Protein AF-A0A3D3S845-F1 (afdb_monomer)

Sequence (254 aa):
MFINWTGGSLASARKRALIWALVALAACLAMNAYHYSLEGAKGLYVWNRTGMFRGLILMGFIPISVAILSLPLEKLRSKRASGIVRGLSIVLSALVILSSSGLTALLVAGPRMGNLEPARLELIDPSKGIEPRNADTAVRPNPAFQSGSASTVGESAPGTAVGAVSGTTDASAIPLLRLSFSSDPHWGVDNSSASARTNILASVAEHKPDAFFMLGDTVETGSKAMMWNFALSDLEAIIPKVPLRPLMGNHDAL

Mean predicted aligned error: 11.71 Å

Solvent-accessible surface area (backbone atoms only — not comparable to full-atom values): 14411 Å² total; per-residue (Å²): 138,84,82,89,81,66,70,68,63,53,58,49,51,52,53,50,19,48,51,41,7,50,51,12,26,51,39,27,50,52,31,50,53,52,55,53,66,38,54,46,35,52,50,57,62,74,71,45,85,63,65,61,63,59,44,60,66,49,54,28,51,48,18,38,52,39,31,56,60,21,56,70,35,61,74,44,93,60,55,62,62,22,52,52,36,29,53,49,10,38,54,46,10,52,51,41,33,52,51,23,53,50,51,44,47,44,58,61,46,30,60,68,42,74,72,74,71,91,62,67,64,37,67,61,54,82,90,76,61,82,65,65,80,60,62,91,66,72,70,82,74,78,88,73,83,77,73,93,69,94,76,92,77,89,82,90,85,88,82,84,90,79,90,78,80,94,73,92,70,85,68,76,75,75,66,75,75,42,74,42,78,49,62,63,62,25,29,79,43,91,89,41,60,64,66,57,51,54,51,51,43,46,51,48,47,73,68,61,39,44,33,36,37,36,67,10,20,53,22,57,41,30,31,37,30,68,26,50,39,53,46,43,51,52,43,40,73,56,36,33,80,42,31,34,39,80,46,70,14,40,31,38,58,60

Structure (mmCIF, N/CA/C/O backbone):
data_AF-A0A3D3S845-F1
#
_entry.id   AF-A0A3D3S845-F1
#
loop_
_atom_site.group_PDB
_atom_site.id
_atom_site.type_symbol
_atom_site.label_atom_id
_atom_site.label_alt_id
_atom_site.label_comp_id
_atom_site.label_asym_id
_atom_site.label_entity_id
_atom_site.label_seq_id
_atom_site.pdbx_PDB_ins_code
_atom_site.Cartn_x
_atom_site.Cartn_y
_atom_site.Cartn_z
_atom_site.occupancy
_atom_site.B_iso_or_equiv
_atom_site.auth_seq_id
_atom_site.auth_comp_id
_atom_site.auth_asym_id
_atom_site.auth_atom_id
_atom_site.pdbx_PDB_model_num
ATOM 1 N N . MET A 1 1 ? -45.822 1.986 42.460 1.00 35.72 1 MET A N 1
ATOM 2 C CA . MET A 1 1 ? -45.348 0.785 41.740 1.00 35.72 1 MET A CA 1
ATOM 3 C C . MET A 1 1 ? -44.002 1.120 41.105 1.00 35.72 1 MET A C 1
ATOM 5 O O . MET A 1 1 ? -43.964 1.700 40.031 1.00 35.72 1 MET A O 1
ATOM 9 N N . PHE A 1 2 ? -42.895 0.889 41.819 1.00 37.56 2 PHE A N 1
ATOM 10 C CA . PHE A 1 2 ? -41.551 1.131 41.285 1.00 37.56 2 PHE A CA 1
ATOM 11 C C . PHE A 1 2 ? -41.119 -0.109 40.507 1.00 37.56 2 PHE A C 1
ATOM 13 O O . PHE A 1 2 ? -40.872 -1.162 41.089 1.00 37.56 2 PHE A O 1
ATOM 20 N N . ILE A 1 3 ? -41.087 0.004 39.182 1.00 42.16 3 ILE A N 1
ATOM 21 C CA . ILE A 1 3 ? -40.587 -1.056 38.311 1.00 42.16 3 ILE A CA 1
ATOM 22 C C . ILE A 1 3 ? -39.071 -1.138 38.532 1.00 42.16 3 ILE A C 1
ATOM 24 O O . ILE A 1 3 ? -38.317 -0.254 38.127 1.00 42.16 3 ILE A O 1
ATOM 28 N N . ASN A 1 4 ? -38.633 -2.197 39.212 1.00 39.59 4 ASN A N 1
ATOM 29 C CA . ASN A 1 4 ? -37.229 -2.563 39.383 1.00 39.59 4 ASN A CA 1
ATOM 30 C C . ASN A 1 4 ? -36.634 -2.958 38.021 1.00 39.59 4 ASN A C 1
ATOM 32 O O . ASN A 1 4 ? -36.648 -4.123 37.631 1.00 39.59 4 ASN A O 1
ATOM 36 N N . TRP A 1 5 ? -36.119 -1.976 37.280 1.00 51.75 5 TRP A N 1
ATOM 37 C CA . TRP A 1 5 ? -35.512 -2.160 35.958 1.00 51.75 5 TRP A CA 1
ATOM 38 C C . TRP A 1 5 ? -34.034 -1.752 35.962 1.00 51.75 5 TRP A C 1
ATOM 40 O O . TRP A 1 5 ? -33.656 -0.801 35.287 1.00 51.75 5 TRP A O 1
ATOM 50 N N . THR A 1 6 ? -33.169 -2.374 36.772 1.00 51.06 6 THR A N 1
ATOM 51 C CA . THR A 1 6 ? -31.782 -1.853 36.896 1.00 51.06 6 THR A CA 1
ATOM 52 C C . THR A 1 6 ? -30.653 -2.884 36.965 1.00 51.06 6 THR A C 1
ATOM 54 O O . THR A 1 6 ? -29.514 -2.520 36.678 1.00 51.06 6 THR A O 1
ATOM 57 N N . GLY A 1 7 ? -30.916 -4.167 37.241 1.00 50.56 7 GLY A N 1
ATOM 58 C CA . GLY A 1 7 ? -29.852 -5.184 37.334 1.00 50.56 7 GLY A CA 1
ATOM 59 C C . GLY A 1 7 ? -29.390 -5.753 35.983 1.00 50.56 7 GLY A C 1
ATOM 60 O O . GLY A 1 7 ? -28.208 -5.702 35.642 1.00 50.56 7 GLY A O 1
ATOM 61 N N . GLY A 1 8 ? -30.324 -6.278 35.182 1.00 58.06 8 GLY A N 1
ATOM 62 C CA . GLY A 1 8 ? -30.002 -7.007 33.944 1.00 58.06 8 GLY A CA 1
ATOM 63 C C . GLY A 1 8 ? -29.591 -6.125 32.757 1.00 58.06 8 GLY A C 1
ATOM 64 O O . GLY A 1 8 ? -28.763 -6.524 31.935 1.00 58.06 8 GLY A O 1
ATOM 65 N N . SER A 1 9 ? -30.118 -4.899 32.671 1.00 64.81 9 SER A N 1
ATOM 66 C CA . SER A 1 9 ? -29.856 -4.000 31.535 1.00 64.81 9 SER A CA 1
ATOM 67 C C . SER A 1 9 ? -28.425 -3.453 31.537 1.00 64.81 9 SER A C 1
ATOM 69 O O . SER A 1 9 ? -27.823 -3.281 30.474 1.00 64.81 9 SER A O 1
ATOM 71 N N . LEU A 1 10 ? -27.845 -3.242 32.723 1.00 66.06 10 LEU A N 1
ATOM 72 C CA . LEU A 1 10 ? -26.516 -2.655 32.882 1.00 66.06 10 LEU A CA 1
ATOM 73 C C . LEU A 1 10 ? -25.400 -3.644 32.524 1.00 66.06 10 LEU A C 1
ATOM 75 O O . LEU A 1 10 ? -24.462 -3.281 31.812 1.00 66.06 10 LEU A O 1
ATOM 79 N N . ALA A 1 11 ? -25.526 -4.900 32.962 1.00 76.44 11 ALA A N 1
ATOM 80 C CA . ALA A 1 11 ? -24.596 -5.970 32.607 1.00 76.44 11 ALA A CA 1
ATOM 81 C C . ALA A 1 11 ? -24.636 -6.276 31.099 1.00 76.44 11 ALA A C 1
ATOM 83 O O . ALA A 1 11 ? -23.590 -6.451 30.471 1.00 76.44 11 ALA A O 1
ATOM 84 N N . SER A 1 12 ? -25.835 -6.256 30.503 1.00 83.06 12 SER A N 1
ATOM 85 C CA . SER A 1 12 ? -26.026 -6.412 29.058 1.00 83.06 12 SER A CA 1
ATOM 86 C C . SER A 1 12 ? -25.391 -5.261 28.268 1.00 83.06 12 SER A C 1
ATOM 88 O O . SER A 1 12 ? -24.639 -5.500 27.325 1.00 83.06 12 SER A O 1
ATOM 90 N N . ALA A 1 13 ? -25.591 -4.007 28.691 1.00 86.81 13 ALA A N 1
ATOM 91 C CA . ALA A 1 13 ? -24.981 -2.842 28.046 1.00 86.81 13 ALA A CA 1
ATOM 92 C C . ALA A 1 13 ? -23.445 -2.859 28.108 1.00 86.81 13 ALA A C 1
ATOM 94 O O . ALA A 1 13 ? -22.793 -2.552 27.111 1.00 86.81 13 ALA A O 1
ATOM 95 N N . ARG A 1 14 ? -22.869 -3.264 29.247 1.00 90.31 14 ARG A N 1
ATOM 96 C CA . ARG A 1 14 ? -21.418 -3.451 29.398 1.00 90.31 14 ARG A CA 1
ATOM 97 C C . ARG A 1 14 ? -20.889 -4.513 28.441 1.00 90.31 14 ARG A C 1
ATOM 99 O O . ARG A 1 14 ? -19.934 -4.260 27.714 1.00 90.31 14 ARG A O 1
ATOM 106 N N . LYS A 1 15 ? -21.526 -5.689 28.427 1.00 93.12 15 LYS A N 1
ATOM 107 C CA . LYS A 1 15 ? -21.144 -6.796 27.544 1.00 93.12 15 LYS A CA 1
ATOM 108 C C . LYS A 1 15 ? -21.184 -6.362 26.077 1.00 93.12 15 LYS A C 1
ATOM 110 O O . LYS A 1 15 ? -20.232 -6.620 25.353 1.00 93.12 15 LYS A O 1
ATOM 115 N N . ARG A 1 16 ? -22.236 -5.650 25.659 1.00 94.44 16 ARG A N 1
ATOM 116 C CA . ARG A 1 16 ? -22.345 -5.110 24.295 1.00 94.44 16 ARG A CA 1
ATOM 117 C C . ARG A 1 16 ? -21.205 -4.152 23.957 1.00 94.44 16 ARG A C 1
ATOM 119 O O . ARG A 1 16 ? -20.575 -4.347 22.927 1.00 94.44 16 ARG A O 1
ATOM 126 N N . ALA A 1 17 ? -20.920 -3.161 24.805 1.00 95.12 17 ALA A N 1
ATOM 127 C CA . ALA A 1 17 ? -19.850 -2.194 24.542 1.00 95.12 17 ALA A CA 1
ATOM 128 C C . ALA A 1 17 ? -18.478 -2.876 24.399 1.00 95.12 17 ALA A C 1
ATOM 130 O O . ALA A 1 17 ? -17.748 -2.586 23.459 1.00 95.12 17 ALA A O 1
ATOM 131 N N . LEU A 1 18 ? -18.164 -3.839 25.275 1.00 96.12 18 LEU A N 1
ATOM 132 C CA . LEU A 1 18 ? -16.917 -4.606 25.192 1.00 96.12 18 LEU A CA 1
ATOM 133 C C . LEU A 1 18 ? -16.836 -5.463 23.923 1.00 96.12 18 LEU A C 1
ATOM 135 O O . LEU A 1 18 ? -15.791 -5.483 23.286 1.00 96.12 18 LEU A O 1
ATOM 139 N N . ILE A 1 19 ? -17.922 -6.142 23.535 1.00 97.06 19 ILE A N 1
ATOM 140 C CA . ILE A 1 19 ? -17.951 -6.941 22.299 1.00 97.06 19 ILE A CA 1
ATOM 141 C C . ILE A 1 19 ? -17.701 -6.049 21.083 1.00 97.06 19 ILE A C 1
ATOM 143 O O . ILE A 1 19 ? -16.826 -6.358 20.282 1.00 97.06 19 ILE A O 1
ATOM 147 N N . TRP A 1 20 ? -18.420 -4.932 20.959 1.00 97.81 20 TRP A N 1
ATOM 148 C CA . TRP A 1 20 ? -18.237 -4.005 19.839 1.00 97.81 20 TRP A CA 1
ATOM 149 C C . TRP A 1 20 ? -16.820 -3.431 19.790 1.00 97.81 20 TRP A C 1
ATOM 151 O O . TRP A 1 20 ? -16.223 -3.389 18.718 1.00 97.81 20 TRP A O 1
ATOM 161 N N . ALA A 1 21 ? -16.252 -3.075 20.943 1.00 98.00 21 ALA A N 1
ATOM 162 C CA . ALA A 1 21 ? -14.882 -2.589 21.019 1.00 98.00 21 ALA A CA 1
ATOM 163 C C . ALA A 1 21 ? -13.844 -3.654 20.627 1.00 98.00 21 ALA A C 1
ATOM 165 O O . ALA A 1 21 ? -12.867 -3.333 19.954 1.00 98.00 21 ALA A O 1
ATOM 166 N N . LEU A 1 22 ? -14.059 -4.920 21.001 1.00 98.00 22 LEU A N 1
ATOM 167 C CA . LEU A 1 22 ? -13.200 -6.035 20.590 1.00 98.00 22 LEU A CA 1
ATOM 168 C C . LEU A 1 22 ? -13.314 -6.325 19.090 1.00 98.00 22 LEU A C 1
ATOM 170 O O . LEU A 1 22 ? -12.297 -6.558 18.444 1.00 98.00 22 LEU A O 1
ATOM 174 N N . VAL A 1 23 ? -14.523 -6.270 18.523 1.00 98.06 23 VAL A N 1
ATOM 175 C CA . VAL A 1 23 ? -14.734 -6.403 17.072 1.00 98.06 23 VAL A CA 1
ATOM 176 C C . VAL A 1 23 ? -14.033 -5.268 16.326 1.00 98.06 23 VAL A C 1
ATOM 178 O O . VAL A 1 23 ? -13.355 -5.523 15.336 1.00 98.06 23 VAL A O 1
ATOM 181 N N . ALA A 1 24 ? -14.131 -4.032 16.820 1.00 98.12 24 ALA A N 1
ATOM 182 C CA . ALA A 1 24 ? -13.432 -2.887 16.245 1.00 98.12 24 ALA A CA 1
ATOM 183 C C . ALA A 1 24 ? -11.907 -3.037 16.305 1.00 98.12 24 ALA A C 1
ATOM 185 O O . ALA A 1 24 ? -11.231 -2.781 15.309 1.00 98.12 24 ALA A O 1
ATOM 186 N N . LEU A 1 25 ? -11.365 -3.504 17.434 1.00 97.81 25 LEU A N 1
ATOM 187 C CA . LEU A 1 25 ? -9.941 -3.807 17.562 1.00 97.81 25 LEU A CA 1
ATOM 188 C C . LEU A 1 25 ? -9.513 -4.889 16.560 1.00 97.81 25 LEU A C 1
ATOM 190 O O . LEU A 1 25 ? -8.530 -4.699 15.852 1.00 97.81 25 LEU A O 1
ATOM 194 N N . ALA A 1 26 ? -10.263 -5.988 16.456 1.00 97.56 26 ALA A N 1
ATOM 195 C CA . ALA A 1 26 ? -9.964 -7.070 15.521 1.00 97.56 26 ALA A CA 1
ATOM 196 C C . ALA A 1 26 ? -10.009 -6.602 14.056 1.00 97.56 26 ALA A C 1
ATOM 198 O O . ALA A 1 26 ? -9.092 -6.903 13.296 1.00 97.56 26 ALA A O 1
ATOM 199 N N . ALA A 1 27 ? -11.022 -5.818 13.673 1.00 97.38 27 ALA A N 1
ATOM 200 C CA . ALA A 1 27 ? -11.131 -5.240 12.333 1.00 97.38 27 ALA A CA 1
ATOM 201 C C . ALA A 1 27 ? -9.954 -4.299 12.019 1.00 97.38 27 ALA A C 1
ATOM 203 O O . ALA A 1 27 ? -9.359 -4.388 10.947 1.00 97.38 27 ALA A O 1
ATOM 204 N N . CYS A 1 28 ? -9.576 -3.444 12.973 1.00 97.44 28 CYS A N 1
ATOM 205 C CA . CYS A 1 28 ? -8.433 -2.542 12.845 1.00 97.44 28 CYS A CA 1
ATOM 206 C C . CYS A 1 28 ? -7.114 -3.313 12.697 1.00 97.44 28 CYS A C 1
ATOM 208 O O . CYS A 1 28 ? -6.297 -2.978 11.840 1.00 97.44 28 CYS A O 1
ATOM 210 N N . LEU A 1 29 ? -6.902 -4.358 13.504 1.00 95.88 29 LEU A N 1
ATOM 211 C CA . LEU A 1 29 ? -5.712 -5.207 13.420 1.00 95.88 29 LEU A CA 1
ATOM 212 C C . LEU A 1 29 ? -5.651 -5.962 12.091 1.00 95.88 29 LEU A C 1
ATOM 214 O O . LEU A 1 29 ? -4.591 -5.994 11.476 1.00 95.88 29 LEU A O 1
ATOM 218 N N . ALA A 1 30 ? -6.771 -6.518 11.623 1.00 96.38 30 ALA A N 1
ATOM 219 C CA . ALA A 1 30 ? -6.842 -7.204 10.336 1.00 96.38 30 ALA A CA 1
ATOM 220 C C . ALA A 1 30 ? -6.527 -6.255 9.169 1.00 96.38 30 ALA A C 1
ATOM 222 O O . ALA A 1 30 ? -5.721 -6.594 8.304 1.00 96.38 30 ALA A O 1
ATOM 223 N N . MET A 1 31 ? -7.097 -5.046 9.179 1.00 95.88 31 MET A N 1
ATOM 224 C CA . MET A 1 31 ? -6.803 -4.021 8.177 1.00 95.88 31 MET A CA 1
ATOM 225 C C . MET A 1 31 ? -5.320 -3.637 8.184 1.00 95.88 31 MET A C 1
ATOM 227 O O . MET A 1 31 ? -4.695 -3.643 7.127 1.00 95.88 31 MET A O 1
ATOM 231 N N . ASN A 1 32 ? -4.734 -3.362 9.355 1.00 93.88 32 ASN A N 1
ATOM 232 C CA . ASN A 1 32 ? -3.316 -3.004 9.456 1.00 93.88 32 ASN A CA 1
ATOM 233 C C . ASN A 1 32 ? -2.409 -4.170 9.035 1.00 93.88 32 ASN A C 1
ATOM 235 O O . ASN A 1 32 ? -1.423 -3.952 8.337 1.00 93.88 32 ASN A O 1
ATOM 239 N N . ALA A 1 33 ? -2.742 -5.407 9.417 1.00 93.56 33 ALA A N 1
ATOM 240 C CA . ALA A 1 33 ? -2.002 -6.592 8.995 1.00 93.56 33 ALA A CA 1
ATOM 241 C C . ALA A 1 33 ? -2.010 -6.739 7.468 1.00 93.56 33 ALA A C 1
ATOM 243 O O . ALA A 1 33 ? -0.962 -7.000 6.883 1.00 93.56 33 ALA A O 1
ATOM 244 N N . TYR A 1 34 ? -3.159 -6.505 6.826 1.00 93.31 34 TYR A N 1
ATOM 245 C CA . TYR A 1 34 ? -3.255 -6.476 5.370 1.00 93.31 34 TYR A CA 1
ATOM 246 C C . TYR A 1 34 ? -2.432 -5.328 4.773 1.00 93.31 34 TYR A C 1
ATOM 248 O O . TYR A 1 34 ? -1.557 -5.576 3.949 1.00 93.31 34 TYR A O 1
ATOM 256 N N . HIS A 1 35 ? -2.635 -4.091 5.231 1.00 90.81 35 HIS A N 1
ATOM 257 C CA . HIS A 1 35 ? -1.928 -2.917 4.716 1.00 90.81 35 HIS A CA 1
ATOM 258 C C . HIS A 1 35 ? -0.403 -3.071 4.802 1.00 90.81 35 HIS A C 1
ATOM 260 O O . HIS A 1 35 ? 0.289 -2.845 3.818 1.00 90.81 35 HIS A O 1
ATOM 266 N N . TYR A 1 36 ? 0.130 -3.542 5.933 1.00 89.62 36 TYR A N 1
ATOM 267 C CA . TYR A 1 36 ? 1.572 -3.750 6.113 1.00 89.62 36 TYR A CA 1
ATOM 268 C C . TYR A 1 36 ? 2.108 -5.066 5.532 1.00 89.62 36 TYR A C 1
ATOM 270 O O . TYR A 1 36 ? 3.317 -5.313 5.597 1.00 89.62 36 TYR A O 1
ATOM 278 N N . SER A 1 37 ? 1.238 -5.916 4.980 1.00 90.25 37 SER A N 1
ATOM 279 C CA . SER A 1 37 ? 1.655 -7.049 4.147 1.00 90.25 37 SER A CA 1
ATOM 280 C C . SER A 1 37 ? 1.955 -6.640 2.704 1.00 90.25 37 SER A C 1
ATOM 282 O O . SER A 1 37 ? 2.652 -7.380 2.016 1.00 90.25 37 SER A O 1
ATOM 284 N N . LEU A 1 38 ? 1.473 -5.470 2.267 1.00 87.94 38 LEU A N 1
ATOM 285 C CA . LEU A 1 38 ? 1.736 -4.932 0.935 1.00 87.94 38 LEU A CA 1
ATOM 286 C C . LEU A 1 38 ? 3.213 -4.539 0.774 1.00 87.94 38 LEU A C 1
ATOM 288 O O . LEU A 1 38 ? 3.875 -4.117 1.731 1.00 87.94 38 LEU A O 1
ATOM 292 N N . GLU A 1 39 ? 3.724 -4.679 -0.450 1.00 84.12 39 GLU A N 1
ATOM 293 C CA . GLU A 1 39 ? 5.097 -4.302 -0.794 1.00 84.12 39 GLU A CA 1
ATOM 294 C C . GLU A 1 39 ? 5.326 -2.803 -0.541 1.00 84.12 39 GLU A C 1
ATOM 296 O O . GLU A 1 39 ? 4.431 -1.976 -0.703 1.00 84.12 39 GLU A O 1
ATOM 301 N N . GLY A 1 40 ? 6.500 -2.454 -0.008 1.00 77.00 40 GLY A N 1
ATOM 302 C CA . GLY A 1 40 ? 6.850 -1.078 0.372 1.00 77.00 40 GLY A CA 1
ATOM 303 C C . GLY A 1 40 ? 6.124 -0.504 1.607 1.00 77.00 40 GLY A C 1
ATOM 304 O O . GLY A 1 40 ? 6.681 0.354 2.295 1.00 77.00 40 GLY A O 1
ATOM 305 N N . ALA A 1 41 ? 4.939 -0.996 1.987 1.00 83.75 41 ALA A N 1
ATOM 306 C CA . ALA A 1 41 ? 4.107 -0.381 3.032 1.00 83.75 41 ALA A CA 1
ATOM 307 C C . ALA A 1 41 ? 4.740 -0.387 4.437 1.00 83.75 41 ALA A C 1
ATOM 309 O O . ALA A 1 41 ? 4.520 0.525 5.236 1.00 83.75 41 ALA A O 1
ATOM 310 N N . LYS A 1 42 ? 5.588 -1.375 4.759 1.00 80.62 42 LYS A N 1
ATOM 311 C CA . LYS A 1 42 ? 6.346 -1.388 6.029 1.00 80.62 42 LYS A CA 1
ATOM 312 C C . LYS A 1 42 ? 7.264 -0.173 6.163 1.00 80.62 42 LYS A C 1
ATOM 314 O O . LYS A 1 42 ? 7.460 0.329 7.273 1.00 80.62 42 LYS A O 1
ATOM 319 N N . GLY A 1 43 ? 7.797 0.320 5.044 1.00 76.56 43 GLY A N 1
ATOM 320 C CA . GLY A 1 43 ? 8.645 1.504 5.018 1.00 76.56 43 GLY A CA 1
ATOM 321 C C . GLY A 1 43 ? 7.912 2.749 5.526 1.00 76.56 43 GLY A C 1
ATOM 322 O O . GLY A 1 43 ? 8.471 3.521 6.305 1.00 76.56 43 GLY A O 1
ATOM 323 N N . LEU A 1 44 ? 6.619 2.875 5.212 1.00 77.88 44 LEU A N 1
ATOM 324 C CA . LEU A 1 44 ? 5.770 3.974 5.683 1.00 77.88 44 LEU A CA 1
ATOM 325 C C . LEU A 1 44 ? 5.622 4.008 7.208 1.00 77.88 44 LEU A C 1
ATOM 327 O O . LEU A 1 44 ? 5.372 5.069 7.765 1.00 77.88 44 LEU A O 1
ATOM 331 N N . TYR A 1 45 ? 5.780 2.883 7.907 1.00 74.88 45 TYR A N 1
ATOM 332 C CA . TYR A 1 45 ? 5.787 2.875 9.371 1.00 74.88 45 TYR A CA 1
ATOM 333 C C . TYR A 1 45 ? 7.168 3.203 9.952 1.00 74.88 45 TYR A C 1
ATOM 335 O O . TYR A 1 45 ? 7.274 3.949 10.926 1.00 74.88 45 TYR A O 1
ATOM 343 N N . VAL A 1 46 ? 8.224 2.633 9.367 1.00 80.44 46 VAL A N 1
ATOM 344 C CA . VAL A 1 46 ? 9.593 2.739 9.897 1.00 80.44 46 VAL A CA 1
ATOM 345 C C . VAL A 1 46 ? 10.189 4.126 9.654 1.00 80.44 46 VAL A C 1
ATOM 347 O O . VAL A 1 46 ? 10.807 4.695 10.552 1.00 80.44 46 VAL A O 1
ATOM 350 N N . TRP A 1 47 ? 9.996 4.674 8.456 1.00 74.69 47 TRP A N 1
ATOM 351 C CA . TRP A 1 47 ? 10.712 5.864 7.988 1.00 74.69 47 TRP A CA 1
ATOM 352 C C . TRP A 1 47 ? 9.877 7.139 8.067 1.00 74.69 47 TRP A C 1
ATOM 354 O O . TRP A 1 47 ? 10.426 8.241 8.110 1.00 74.69 47 TRP A O 1
ATOM 364 N N . ASN A 1 48 ? 8.550 7.019 8.139 1.00 71.62 48 ASN A N 1
ATOM 365 C CA . ASN A 1 48 ? 7.691 8.186 8.224 1.00 71.62 48 ASN A CA 1
ATOM 366 C C . ASN A 1 48 ? 7.688 8.774 9.641 1.00 71.62 48 ASN A C 1
ATOM 368 O O . ASN A 1 48 ? 7.374 8.104 10.628 1.00 71.62 48 ASN A O 1
ATOM 372 N N . ARG A 1 49 ? 7.985 10.072 9.738 1.00 68.88 49 ARG A N 1
ATOM 373 C CA . ARG A 1 49 ? 7.897 10.827 10.996 1.00 68.88 49 ARG A CA 1
ATOM 374 C C . ARG A 1 49 ? 6.486 11.324 11.311 1.00 68.88 49 ARG A C 1
ATOM 376 O O . ARG A 1 49 ? 6.255 11.794 12.423 1.00 68.88 49 ARG A O 1
ATOM 383 N N . THR A 1 50 ? 5.547 11.248 10.369 1.00 71.00 50 THR A N 1
ATOM 384 C CA . THR A 1 50 ? 4.173 11.703 10.598 1.00 71.00 50 THR A CA 1
ATOM 385 C C . THR A 1 50 ? 3.425 10.752 11.538 1.00 71.00 50 THR A C 1
ATOM 387 O O . THR A 1 50 ? 3.562 9.530 11.487 1.00 71.00 50 THR A O 1
ATOM 390 N N . GLY A 1 51 ? 2.601 11.317 12.425 1.00 79.12 51 GLY A N 1
ATOM 391 C CA . GLY A 1 51 ? 1.817 10.546 13.397 1.00 79.12 51 GLY A CA 1
ATOM 392 C C . GLY A 1 51 ? 0.648 9.761 12.792 1.00 79.12 51 GLY A C 1
ATOM 393 O O . GLY A 1 51 ? -0.004 9.013 13.514 1.00 79.12 51 GLY A O 1
ATOM 394 N N . MET A 1 52 ? 0.377 9.911 11.492 1.00 84.50 52 MET A N 1
ATOM 395 C CA . MET A 1 52 ? -0.812 9.367 10.831 1.00 84.50 52 MET A CA 1
ATOM 396 C C . MET A 1 52 ? -0.854 7.834 10.870 1.00 84.50 52 MET A C 1
ATOM 398 O O . MET A 1 52 ? -1.817 7.261 11.374 1.00 84.50 52 MET A O 1
ATOM 402 N N . PHE A 1 53 ? 0.210 7.163 10.417 1.00 83.06 53 PHE A N 1
ATOM 403 C CA . PHE A 1 53 ? 0.277 5.695 10.387 1.00 83.06 53 PHE A CA 1
ATOM 404 C C . PHE A 1 53 ? 0.303 5.080 11.790 1.00 83.06 53 PHE A C 1
ATOM 406 O O . PHE A 1 53 ? -0.334 4.062 12.046 1.00 83.06 53 PHE A O 1
ATOM 413 N N . ARG A 1 54 ? 0.953 5.751 12.749 1.00 84.62 54 ARG A N 1
ATOM 414 C CA . ARG A 1 54 ? 0.875 5.367 14.167 1.00 84.62 54 ARG A CA 1
ATOM 415 C C . ARG A 1 54 ? -0.553 5.511 14.698 1.00 84.62 54 ARG A C 1
ATOM 417 O O . ARG A 1 54 ? -1.022 4.644 15.427 1.00 84.62 54 ARG A O 1
ATOM 424 N N . GLY A 1 55 ? -1.259 6.565 14.293 1.00 87.12 55 GLY A N 1
ATOM 425 C CA . GLY A 1 55 ? -2.674 6.766 14.593 1.00 87.12 55 GLY A CA 1
ATOM 426 C C . GLY A 1 55 ? -3.558 5.635 14.063 1.00 87.12 55 GLY A C 1
ATOM 427 O O . GLY A 1 55 ? -4.396 5.136 14.808 1.00 87.12 55 GLY A O 1
ATOM 428 N N . LEU A 1 56 ? -3.329 5.172 12.829 1.00 86.19 56 LEU A N 1
ATOM 429 C CA . LEU A 1 56 ? -4.064 4.047 12.228 1.00 86.19 56 LEU A CA 1
ATOM 430 C C . LEU A 1 56 ? -3.867 2.723 12.978 1.00 86.19 56 LEU A C 1
ATOM 432 O O . LEU A 1 56 ? -4.800 1.927 13.066 1.00 86.19 56 LEU A O 1
ATOM 436 N N . ILE A 1 57 ? -2.689 2.489 13.557 1.00 87.06 57 ILE A N 1
ATOM 437 C CA . ILE A 1 57 ? -2.449 1.318 14.414 1.00 87.06 57 ILE A CA 1
ATOM 438 C C . ILE A 1 57 ? -3.175 1.484 15.754 1.00 87.06 57 ILE A C 1
ATOM 440 O O . ILE A 1 57 ? -3.800 0.552 16.263 1.00 87.06 57 ILE A O 1
ATOM 444 N N . LEU A 1 58 ? -3.104 2.682 16.339 1.00 91.19 58 LEU A N 1
ATOM 445 C CA . LEU A 1 58 ? -3.617 2.945 17.682 1.00 91.19 58 LEU A CA 1
ATOM 446 C C . LEU A 1 58 ? -5.139 3.141 17.737 1.00 91.19 58 LEU A C 1
ATOM 448 O O . LEU A 1 58 ? -5.730 2.954 18.802 1.00 91.19 58 LEU A O 1
ATOM 452 N N . MET A 1 59 ? -5.799 3.475 16.623 1.00 94.19 59 MET A N 1
ATOM 453 C CA . MET A 1 59 ? -7.232 3.794 16.621 1.00 94.19 59 MET A CA 1
ATOM 454 C C . MET A 1 59 ? -8.106 2.632 17.113 1.00 94.19 59 MET A C 1
ATOM 456 O O . MET A 1 59 ? -9.103 2.869 17.793 1.00 94.19 59 MET A O 1
ATOM 460 N N . GLY A 1 60 ? -7.704 1.380 16.862 1.00 93.62 60 GLY A N 1
ATOM 461 C CA . GLY A 1 60 ? -8.407 0.187 17.345 1.00 93.62 60 GLY A CA 1
ATOM 462 C C . GLY A 1 60 ? -8.433 0.059 18.872 1.00 93.62 60 GLY A C 1
ATOM 463 O O . GLY A 1 60 ? -9.344 -0.556 19.425 1.00 93.62 60 GLY A O 1
ATOM 464 N N . PHE A 1 61 ? -7.482 0.685 19.573 1.00 96.38 61 PHE A N 1
ATOM 465 C CA . PHE A 1 61 ? -7.412 0.670 21.036 1.00 96.38 61 PHE A CA 1
ATOM 466 C C . PHE A 1 61 ? -8.301 1.731 21.697 1.00 96.38 61 PHE A C 1
ATOM 468 O O . PHE A 1 61 ? -8.593 1.632 22.893 1.00 96.38 61 PHE A O 1
ATOM 475 N N . ILE A 1 62 ? -8.765 2.740 20.955 1.00 96.44 62 ILE A N 1
ATOM 476 C CA . ILE A 1 62 ? -9.578 3.826 21.518 1.00 96.44 62 ILE A CA 1
ATOM 477 C C . ILE A 1 62 ? -10.925 3.298 22.050 1.00 96.44 62 ILE A C 1
ATOM 479 O O . ILE A 1 62 ? -11.212 3.519 23.231 1.00 96.44 62 ILE A O 1
ATOM 483 N N . PRO A 1 63 ? -11.746 2.553 21.278 1.00 97.38 63 PRO A N 1
ATOM 484 C CA . PRO A 1 63 ? -13.062 2.128 21.753 1.00 97.38 63 PRO A CA 1
ATOM 485 C C . PRO A 1 63 ? -12.990 1.189 22.960 1.00 97.38 63 PRO A C 1
ATOM 487 O O . PRO A 1 63 ? -13.827 1.296 23.862 1.00 97.38 63 PRO A O 1
ATOM 490 N N . ILE A 1 64 ? -11.981 0.307 23.013 1.00 96.94 64 ILE A N 1
ATOM 491 C CA . ILE A 1 64 ? -11.776 -0.624 24.134 1.00 96.94 64 ILE A CA 1
ATOM 492 C C . ILE A 1 64 ? -11.303 0.106 25.390 1.00 96.94 64 ILE A C 1
ATOM 494 O O . ILE A 1 64 ? -11.806 -0.174 26.477 1.00 96.94 64 ILE A O 1
ATOM 498 N N . SER A 1 65 ? -10.437 1.111 25.248 1.00 96.81 65 SER A N 1
ATOM 499 C CA . SER A 1 65 ? -10.006 1.945 26.374 1.00 96.81 65 SER A CA 1
ATOM 500 C C . SER A 1 65 ? -11.191 2.710 26.970 1.00 96.81 65 SER A C 1
ATOM 502 O O . SER A 1 65 ? -11.395 2.699 28.183 1.00 96.81 65 SER A O 1
ATOM 504 N N . VAL A 1 66 ? -12.046 3.291 26.119 1.00 96.56 66 VAL A N 1
ATOM 505 C CA . VAL A 1 66 ? -13.291 3.959 26.539 1.00 96.56 66 VAL A CA 1
ATOM 506 C C . VAL A 1 66 ? -14.263 2.966 27.196 1.00 96.56 66 VAL A C 1
ATOM 508 O O . VAL A 1 66 ? -14.862 3.282 28.224 1.00 96.56 66 VAL A O 1
ATOM 511 N N . ALA A 1 67 ? -14.389 1.740 26.674 1.00 95.62 67 ALA A N 1
ATOM 512 C CA . ALA A 1 67 ? -15.221 0.703 27.289 1.00 95.62 67 ALA A CA 1
ATOM 513 C C . ALA A 1 67 ? -14.733 0.338 28.702 1.00 95.62 67 ALA A C 1
ATOM 515 O O . ALA A 1 67 ? -15.544 0.254 29.629 1.00 95.62 67 ALA A O 1
ATOM 516 N N . ILE A 1 68 ? -13.421 0.165 28.886 1.00 95.44 68 ILE A N 1
ATOM 517 C CA . ILE A 1 68 ? -12.797 -0.161 30.178 1.00 95.44 68 ILE A CA 1
ATOM 518 C C . ILE A 1 68 ? -12.948 1.000 31.169 1.00 95.44 68 ILE A C 1
ATOM 520 O O . ILE A 1 68 ? -13.291 0.771 32.329 1.00 95.44 68 ILE A O 1
ATOM 524 N N . LEU A 1 69 ? -12.799 2.250 30.718 1.00 94.50 69 LEU A N 1
ATOM 525 C CA . LEU A 1 69 ? -13.026 3.448 31.539 1.00 94.50 69 LEU A CA 1
ATOM 526 C C . LEU A 1 69 ? -14.461 3.538 32.083 1.00 94.50 69 LEU A C 1
ATOM 528 O O . LEU A 1 69 ? -14.693 4.179 33.108 1.00 94.50 69 LEU A O 1
ATOM 532 N N . SER A 1 70 ? -15.430 2.856 31.461 1.00 92.62 70 SER A N 1
ATOM 533 C CA . SER A 1 70 ? -16.800 2.800 31.981 1.00 92.62 70 SER A CA 1
ATOM 534 C C . SER A 1 70 ? -16.948 1.969 33.263 1.00 92.62 70 SER A C 1
ATOM 536 O O . SER A 1 70 ? -17.910 2.194 34.001 1.00 92.62 70 SER A O 1
ATOM 538 N N . LEU A 1 71 ? -16.004 1.058 33.552 1.00 91.25 71 LEU A N 1
ATOM 539 C CA . LEU A 1 71 ? -16.035 0.147 34.703 1.00 91.25 71 LEU A CA 1
ATOM 540 C C . LEU A 1 71 ? -15.939 0.874 36.054 1.00 91.25 71 LEU A C 1
ATOM 542 O O . LEU A 1 71 ? -16.821 0.670 36.890 1.00 91.25 71 LEU A O 1
ATOM 546 N N . PRO A 1 72 ? -14.941 1.744 36.321 1.00 92.19 72 PRO A N 1
ATOM 547 C CA . PRO A 1 72 ? -14.901 2.485 37.582 1.00 92.19 72 PRO A CA 1
ATOM 548 C C . PRO A 1 72 ? -16.107 3.422 37.743 1.00 92.19 72 PRO A C 1
ATOM 550 O O . PRO A 1 72 ? -16.597 3.599 38.858 1.00 92.19 72 PRO A O 1
ATOM 553 N N . LEU A 1 73 ? -16.653 3.955 36.643 1.00 89.88 73 LEU A N 1
ATOM 554 C CA . LEU A 1 73 ? -17.836 4.824 36.663 1.00 89.88 73 LEU A CA 1
ATOM 555 C C . LEU A 1 73 ? -19.112 4.087 37.093 1.00 89.88 73 LEU A C 1
ATOM 557 O O . LEU A 1 73 ? -20.067 4.721 37.542 1.00 89.88 73 LEU A O 1
ATOM 561 N N . GLU A 1 74 ? -19.137 2.753 37.022 1.00 85.94 74 GLU A N 1
ATOM 562 C CA . GLU A 1 74 ? -20.223 1.948 37.591 1.00 85.94 74 GLU A CA 1
ATOM 563 C C . GLU A 1 74 ? -20.282 2.051 39.113 1.00 85.94 74 GLU A C 1
ATOM 565 O O . GLU A 1 74 ? -21.332 1.773 39.681 1.00 85.94 74 GLU A O 1
ATOM 570 N N . LYS A 1 75 ? -19.208 2.465 39.790 1.00 88.75 75 LYS A N 1
ATOM 571 C CA . LYS A 1 75 ? -19.203 2.631 41.250 1.00 88.75 75 LYS A CA 1
ATOM 572 C C . LYS A 1 75 ? -19.849 3.946 41.695 1.00 88.75 75 LYS A C 1
ATOM 574 O O . LYS A 1 75 ? -20.187 4.093 42.865 1.00 88.75 75 LYS A O 1
ATOM 579 N N . LEU A 1 76 ? -20.082 4.884 40.773 1.00 88.06 76 LEU A N 1
ATOM 580 C CA . LEU A 1 76 ? -20.712 6.165 41.082 1.00 88.06 76 LEU A CA 1
ATOM 581 C C . LEU A 1 76 ? -22.204 6.005 41.414 1.00 88.06 76 LEU A C 1
ATOM 583 O O . LEU A 1 76 ? -22.893 5.104 40.917 1.00 88.06 76 LEU A O 1
ATOM 587 N N . ARG A 1 77 ? -22.716 6.933 42.235 1.00 83.81 77 ARG A N 1
ATOM 588 C CA . ARG A 1 77 ? -24.136 7.003 42.627 1.00 83.81 77 ARG A CA 1
ATOM 589 C C . ARG A 1 77 ? -25.051 7.208 41.416 1.00 83.81 77 ARG A C 1
ATOM 591 O O . ARG A 1 77 ? -26.106 6.590 41.329 1.00 83.81 77 ARG A O 1
ATOM 598 N N . SER A 1 78 ? -24.623 8.031 40.456 1.00 85.56 78 SER A N 1
ATOM 599 C CA . SER A 1 78 ? -25.310 8.218 39.175 1.00 85.56 78 SER A CA 1
ATOM 600 C C . SER A 1 78 ? -24.728 7.293 38.109 1.00 85.56 78 SER A C 1
ATOM 602 O O . SER A 1 78 ? -23.540 7.363 37.800 1.00 85.56 78 SER A O 1
ATOM 604 N N . LYS A 1 79 ? -25.574 6.461 37.490 1.00 86.00 79 LYS A N 1
ATOM 605 C CA . LYS A 1 79 ? -25.166 5.576 36.382 1.00 86.00 79 LYS A CA 1
ATOM 606 C C . LYS A 1 79 ? -25.151 6.266 35.015 1.00 86.00 79 LYS A C 1
ATOM 608 O O . LYS A 1 79 ? -24.756 5.642 34.033 1.00 86.00 79 LYS A O 1
ATOM 613 N N . ARG A 1 80 ? -25.548 7.546 34.937 1.00 88.31 80 ARG A N 1
ATOM 614 C CA . ARG A 1 80 ? -25.588 8.304 33.673 1.00 88.31 80 ARG A CA 1
ATOM 615 C C . ARG A 1 80 ? -24.212 8.381 33.014 1.00 88.31 80 ARG A C 1
ATOM 617 O O . ARG A 1 80 ? -24.109 8.118 31.825 1.00 88.31 80 ARG A O 1
ATOM 624 N N . ALA A 1 81 ? -23.163 8.651 33.795 1.00 89.00 81 ALA A N 1
ATOM 625 C CA . ALA A 1 81 ? -21.793 8.740 33.287 1.00 89.00 81 ALA A CA 1
ATOM 626 C C . ALA A 1 81 ? -21.332 7.427 32.627 1.00 89.00 81 ALA A C 1
ATOM 628 O O . ALA A 1 81 ? -20.878 7.437 31.488 1.00 89.00 81 ALA A O 1
ATOM 629 N N . SER A 1 82 ? -21.531 6.283 33.294 1.00 91.38 82 SER A N 1
ATOM 630 C CA . SER A 1 82 ? -21.207 4.965 32.724 1.00 91.38 82 SER A CA 1
ATOM 631 C C . SER A 1 82 ? -22.030 4.667 31.460 1.00 91.38 82 SER A C 1
ATOM 633 O O . SER A 1 82 ? -21.494 4.155 30.480 1.00 91.38 82 SER A O 1
ATOM 635 N N . GLY A 1 83 ? -23.314 5.046 31.439 1.00 90.00 83 GLY A N 1
ATOM 636 C CA . GLY A 1 83 ? -24.166 4.930 30.251 1.00 90.00 83 GLY A CA 1
ATOM 637 C C . GLY A 1 83 ? -23.645 5.729 29.052 1.00 90.00 83 GLY A C 1
ATOM 638 O O . GLY A 1 83 ? -23.524 5.171 27.963 1.00 90.00 83 GLY A O 1
ATOM 639 N N . ILE A 1 84 ? -23.279 6.997 29.265 1.00 92.69 84 ILE A N 1
ATOM 640 C CA . ILE A 1 84 ? -22.729 7.885 28.228 1.00 92.69 84 ILE A CA 1
ATOM 641 C C . ILE A 1 84 ? -21.408 7.332 27.686 1.00 92.69 84 ILE A C 1
ATOM 643 O O . ILE A 1 84 ? -21.255 7.197 26.476 1.00 92.69 84 ILE A O 1
ATOM 647 N N . VAL A 1 85 ? -20.478 6.947 28.566 1.00 94.81 85 VAL A N 1
ATOM 648 C CA . VAL A 1 85 ? -19.158 6.432 28.162 1.00 94.81 85 VAL A CA 1
ATOM 649 C C . VAL A 1 85 ? -19.280 5.133 27.356 1.00 94.81 85 VAL A C 1
ATOM 651 O O . VAL A 1 85 ? -18.582 4.952 26.361 1.00 94.81 85 VAL A O 1
ATOM 654 N N . ARG A 1 86 ? -20.213 4.242 27.710 1.00 94.06 86 ARG A N 1
ATOM 655 C CA . ARG A 1 86 ? -20.486 3.037 26.905 1.00 94.06 86 ARG A CA 1
ATOM 656 C C . ARG A 1 86 ? -21.107 3.363 25.554 1.00 94.06 86 ARG A C 1
ATOM 658 O O . ARG A 1 86 ? -20.722 2.754 24.562 1.00 94.06 86 ARG A O 1
ATOM 665 N N . GLY A 1 87 ? -22.051 4.304 25.513 1.00 93.88 87 GLY A N 1
ATOM 666 C CA . GLY A 1 87 ? -22.627 4.787 24.258 1.00 93.88 87 GLY A CA 1
ATOM 667 C C . GLY A 1 87 ? -21.545 5.329 23.327 1.00 93.88 87 GLY A C 1
ATOM 668 O O . GLY A 1 87 ? -21.476 4.929 22.169 1.00 93.88 87 GLY A O 1
ATOM 669 N N . LEU A 1 88 ? -20.633 6.141 23.869 1.00 96.62 88 LEU A N 1
ATOM 670 C CA . LEU A 1 88 ? -19.474 6.656 23.145 1.00 96.62 88 LEU A CA 1
ATOM 671 C C . LEU A 1 88 ? -18.575 5.527 22.620 1.00 96.62 88 LEU A C 1
ATOM 673 O O . LEU A 1 88 ? -18.214 5.540 21.448 1.00 96.62 88 LEU A O 1
ATOM 677 N N . SER A 1 89 ? -18.260 4.522 23.443 1.00 97.62 89 SER A N 1
ATOM 678 C CA . SER A 1 89 ? -17.472 3.357 23.010 1.00 97.62 89 SER A CA 1
ATOM 679 C C . SER A 1 89 ? -18.120 2.611 21.836 1.00 97.62 89 SER A C 1
ATOM 681 O O . SER A 1 89 ? -17.423 2.244 20.892 1.00 97.62 89 SER A O 1
ATOM 683 N N . ILE A 1 90 ? -19.446 2.433 21.839 1.00 97.56 90 ILE A N 1
ATOM 684 C CA . ILE A 1 90 ? -20.166 1.772 20.738 1.00 97.56 90 ILE A CA 1
ATOM 685 C C . ILE A 1 90 ? -20.082 2.601 19.451 1.00 97.56 90 ILE A C 1
ATOM 687 O O . ILE A 1 90 ? -19.767 2.050 18.399 1.00 97.56 90 ILE A O 1
ATOM 691 N N . VAL A 1 91 ? -20.312 3.916 19.530 1.00 97.94 91 VAL A N 1
ATOM 692 C CA . VAL A 1 91 ? -20.209 4.814 18.366 1.00 97.94 91 VAL A CA 1
ATOM 693 C C . VAL A 1 91 ? -18.790 4.798 17.793 1.00 97.94 91 VAL A C 1
ATOM 695 O O . VAL A 1 91 ? -18.616 4.605 16.592 1.00 97.94 91 VAL A O 1
ATOM 698 N N . LEU A 1 92 ? -17.770 4.919 18.647 1.00 97.88 92 LEU A N 1
ATOM 699 C CA . LEU A 1 92 ? -16.369 4.849 18.224 1.00 97.88 92 LEU A CA 1
ATOM 700 C C . LEU A 1 92 ? -16.020 3.486 17.614 1.00 97.88 92 LEU A C 1
ATOM 702 O O . LEU A 1 92 ? -15.297 3.430 16.624 1.00 97.88 92 LEU A O 1
ATOM 706 N N . SER A 1 93 ? -16.561 2.392 18.159 1.00 98.31 93 SER A N 1
ATOM 707 C CA . SER A 1 93 ? -16.372 1.049 17.600 1.00 98.31 93 SER A CA 1
ATOM 708 C C . SER A 1 93 ? -16.936 0.952 16.184 1.00 98.31 93 SER A C 1
ATOM 710 O O . SER A 1 93 ? -16.254 0.461 15.290 1.00 98.31 93 SER A O 1
ATOM 712 N N . ALA A 1 94 ? -18.154 1.457 15.960 1.00 98.06 94 ALA A N 1
ATOM 713 C CA . ALA A 1 94 ? -18.778 1.458 14.640 1.00 98.06 94 ALA A CA 1
ATOM 714 C C . ALA A 1 94 ? -17.958 2.267 13.622 1.00 98.06 94 ALA A C 1
ATOM 716 O O . ALA A 1 94 ? -17.734 1.793 12.511 1.00 98.06 94 ALA A O 1
ATOM 717 N N . LEU A 1 95 ? -17.451 3.440 14.017 1.00 97.62 95 LEU A N 1
ATOM 718 C CA . LEU A 1 95 ? -16.581 4.260 13.168 1.00 97.62 95 LEU A CA 1
ATOM 719 C C . LEU A 1 95 ? -15.283 3.531 12.804 1.00 97.62 95 LEU A C 1
ATOM 721 O O . LEU A 1 95 ? -14.921 3.488 11.634 1.00 97.62 95 LEU A O 1
ATOM 725 N N . VAL A 1 96 ? -14.607 2.912 13.777 1.00 97.88 96 VAL A N 1
ATOM 726 C CA . VAL A 1 96 ? -13.372 2.152 13.520 1.00 97.88 96 VAL A CA 1
ATOM 727 C C . VAL A 1 96 ? -13.631 0.966 12.591 1.00 97.88 96 VAL A C 1
ATOM 729 O O . VAL A 1 96 ? -12.831 0.733 11.686 1.00 97.88 96 VAL A O 1
ATOM 732 N N . ILE A 1 97 ? -14.738 0.237 12.771 1.00 98.06 97 ILE A N 1
ATOM 733 C CA . ILE A 1 97 ? -15.115 -0.879 11.890 1.00 98.06 97 ILE A CA 1
ATOM 734 C C . ILE A 1 97 ? -15.343 -0.370 10.467 1.00 98.06 97 ILE A C 1
ATOM 736 O O . ILE A 1 97 ? -14.727 -0.890 9.543 1.00 98.06 97 ILE A O 1
ATOM 740 N N . LEU A 1 98 ? -16.170 0.666 10.288 1.00 97.44 98 LEU A N 1
ATOM 741 C CA . LEU A 1 98 ? -16.481 1.214 8.965 1.00 97.44 98 LEU A CA 1
ATOM 742 C C . LEU A 1 98 ? -15.228 1.730 8.255 1.00 97.44 98 LEU A C 1
ATOM 744 O O . LEU A 1 98 ? -15.011 1.390 7.095 1.00 97.44 98 LEU A O 1
ATOM 748 N N . SER A 1 99 ? -14.376 2.482 8.953 1.00 95.62 99 SER A N 1
ATOM 749 C CA . SER A 1 99 ? -13.118 2.979 8.390 1.00 95.62 99 SER A CA 1
ATOM 750 C C . SER A 1 99 ? -12.155 1.844 8.044 1.00 95.62 99 SER A C 1
ATOM 752 O O . SER A 1 99 ? -11.560 1.863 6.972 1.00 95.62 99 SER A O 1
ATOM 754 N N . SER A 1 100 ? -12.021 0.832 8.910 1.00 97.00 100 SER A N 1
ATOM 755 C CA . SER A 1 100 ? -11.132 -0.313 8.658 1.00 97.00 100 SER A CA 1
ATOM 756 C C . SER A 1 100 ? -11.618 -1.137 7.467 1.00 97.00 100 SER A C 1
ATOM 758 O O . SER A 1 100 ? -10.842 -1.417 6.560 1.00 97.00 100 SER A O 1
ATOM 760 N N . SER A 1 101 ? -12.910 -1.474 7.425 1.00 95.94 101 SER A N 1
ATOM 761 C CA . SER A 1 101 ? -13.510 -2.208 6.309 1.00 95.94 101 SER A CA 1
ATOM 762 C C . SER A 1 101 ? -13.457 -1.415 5.005 1.00 95.94 101 SER A C 1
ATOM 764 O O . SER A 1 101 ? -13.123 -1.985 3.971 1.00 95.94 101 SER A O 1
ATOM 766 N N . GLY A 1 102 ? -13.744 -0.111 5.047 1.00 95.25 102 GLY A N 1
ATOM 767 C CA . GLY A 1 102 ? -13.672 0.768 3.883 1.00 95.25 102 GLY A CA 1
ATOM 768 C C . GLY A 1 102 ? -12.255 0.878 3.326 1.00 95.25 102 GLY A C 1
ATOM 769 O O . GLY A 1 102 ? -12.063 0.737 2.122 1.00 95.25 102 GLY A O 1
ATOM 770 N N . LEU A 1 103 ? -11.253 1.049 4.193 1.00 92.94 103 LEU A N 1
ATOM 771 C CA . LEU A 1 103 ? -9.855 1.130 3.772 1.00 92.94 103 LEU A CA 1
ATOM 772 C C . LEU A 1 103 ? -9.344 -0.210 3.227 1.00 92.94 103 LEU A C 1
ATOM 774 O O . LEU A 1 103 ? -8.688 -0.233 2.192 1.00 92.94 103 LEU A O 1
ATOM 778 N N . THR A 1 104 ? -9.690 -1.339 3.856 1.00 94.31 104 THR A N 1
ATOM 779 C CA . THR A 1 104 ? -9.373 -2.664 3.299 1.00 94.31 104 THR A CA 1
ATOM 780 C C . THR A 1 104 ? -10.035 -2.870 1.939 1.00 94.31 104 THR A C 1
ATOM 782 O O . THR A 1 104 ? -9.375 -3.323 1.009 1.00 94.31 104 THR A O 1
ATOM 785 N N . ALA A 1 105 ? -11.315 -2.516 1.793 1.00 93.19 105 ALA A N 1
ATOM 786 C CA . ALA A 1 105 ? -12.012 -2.622 0.516 1.00 93.19 105 ALA A CA 1
ATOM 787 C C . ALA A 1 105 ? -11.348 -1.754 -0.561 1.00 93.19 105 ALA A C 1
ATOM 789 O O . ALA A 1 105 ? -11.166 -2.231 -1.675 1.00 93.19 105 ALA A O 1
ATOM 790 N N . LEU A 1 106 ? -10.922 -0.533 -0.224 1.00 90.31 106 LEU A N 1
ATOM 791 C CA . LEU A 1 106 ? -10.182 0.346 -1.130 1.00 90.31 106 LEU A CA 1
ATOM 792 C C . LEU A 1 106 ? -8.859 -0.291 -1.581 1.00 90.31 106 LEU A C 1
ATOM 794 O O . LEU A 1 106 ? -8.616 -0.382 -2.778 1.00 90.31 106 LEU A O 1
ATOM 798 N N . LEU A 1 107 ? -8.049 -0.793 -0.646 1.00 89.62 107 LEU A N 1
ATOM 799 C CA . LEU A 1 107 ? -6.743 -1.398 -0.947 1.00 89.62 107 LEU A CA 1
ATOM 800 C C . LEU A 1 107 ? -6.851 -2.740 -1.699 1.00 89.62 107 LEU A C 1
ATOM 802 O O . LEU A 1 107 ? -5.901 -3.184 -2.338 1.00 89.62 107 LEU A O 1
ATOM 806 N N . VAL A 1 108 ? -7.988 -3.435 -1.608 1.00 90.38 108 VAL A N 1
ATOM 807 C CA . VAL A 1 108 ? -8.234 -4.683 -2.352 1.00 90.38 108 VAL A CA 1
ATOM 808 C C . VAL A 1 108 ? -8.855 -4.390 -3.717 1.00 90.38 108 VAL A C 1
ATOM 810 O O . VAL A 1 108 ? -8.395 -4.908 -4.732 1.00 90.38 108 VAL A O 1
ATOM 813 N N . ALA A 1 109 ? -9.918 -3.595 -3.764 1.00 89.81 109 ALA A N 1
ATOM 814 C CA . ALA A 1 109 ? -10.678 -3.370 -4.987 1.00 89.81 109 ALA A CA 1
ATOM 815 C C . ALA A 1 109 ? -10.029 -2.310 -5.880 1.00 89.81 109 ALA A C 1
ATOM 817 O O . ALA A 1 109 ? -9.992 -2.503 -7.088 1.00 89.81 109 ALA A O 1
ATOM 818 N N . GLY A 1 110 ? -9.479 -1.240 -5.301 1.00 86.69 110 GLY A N 1
ATOM 819 C CA . GLY A 1 110 ? -8.914 -0.098 -6.024 1.00 86.69 110 GLY A CA 1
ATOM 820 C C . GLY A 1 110 ? -7.900 -0.504 -7.096 1.00 86.69 110 GLY A C 1
ATOM 821 O O . GLY A 1 110 ? -8.164 -0.253 -8.268 1.00 86.69 110 GLY A O 1
ATOM 822 N N . PRO A 1 111 ? -6.818 -1.233 -6.756 1.00 84.38 111 PRO A N 1
ATOM 823 C CA . PRO A 1 111 ? -5.832 -1.716 -7.736 1.00 84.38 111 PRO A CA 1
ATOM 82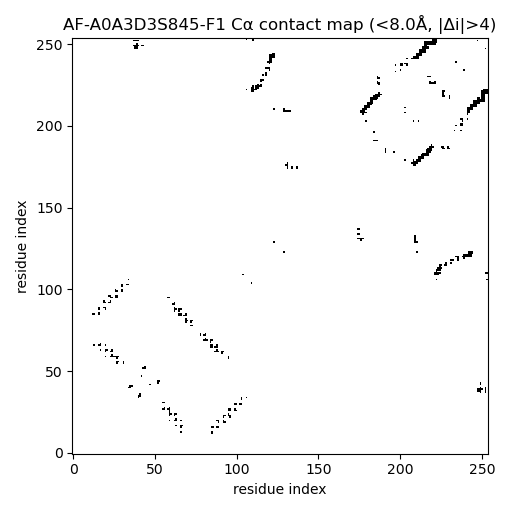4 C C . PRO A 1 111 ? -6.394 -2.639 -8.826 1.00 84.38 111 PRO A C 1
ATOM 826 O O . PRO A 1 111 ? -5.733 -2.898 -9.825 1.00 84.38 111 PRO A O 1
ATOM 829 N N . ARG A 1 112 ? -7.604 -3.173 -8.633 1.00 86.12 112 ARG A N 1
ATOM 830 C CA . ARG A 1 112 ? -8.284 -4.085 -9.566 1.00 86.12 112 ARG A CA 1
ATOM 831 C C . ARG A 1 112 ? -9.389 -3.391 -10.359 1.00 86.12 112 ARG A C 1
ATOM 833 O O . ARG A 1 112 ? -10.050 -4.034 -11.170 1.00 86.12 112 ARG A O 1
ATOM 840 N N . MET A 1 113 ? -9.626 -2.108 -10.104 1.00 85.50 113 MET A N 1
ATOM 841 C CA . MET A 1 113 ? -10.637 -1.321 -10.787 1.00 85.50 113 MET A CA 1
ATOM 842 C C . MET A 1 113 ? -10.019 -0.535 -11.943 1.00 85.50 113 MET A C 1
ATOM 844 O O . MET A 1 113 ? -8.981 0.106 -11.809 1.00 85.50 113 MET A O 1
ATOM 848 N N . GLY A 1 114 ? -10.724 -0.528 -13.072 1.00 86.06 114 GLY A N 1
ATOM 849 C CA . GLY A 1 114 ? -10.294 0.149 -14.292 1.00 86.06 114 GLY A CA 1
ATOM 850 C C . GLY A 1 114 ? -9.678 -0.806 -15.310 1.00 86.06 114 GLY A C 1
ATOM 851 O O . GLY A 1 114 ? -9.448 -1.981 -15.036 1.00 86.06 114 GLY A O 1
ATOM 852 N N . ASN A 1 115 ? -9.459 -0.286 -16.513 1.00 91.00 115 ASN A N 1
ATOM 853 C CA . ASN A 1 115 ? -8.911 -1.048 -17.625 1.00 91.00 115 ASN A CA 1
ATOM 854 C C . ASN A 1 115 ? -7.466 -0.614 -17.854 1.00 91.00 115 ASN A C 1
ATOM 856 O O . ASN A 1 115 ? -7.207 0.574 -18.064 1.00 91.00 115 ASN A O 1
ATOM 860 N N . LEU A 1 116 ? -6.553 -1.581 -17.812 1.00 90.38 116 LEU A N 1
ATOM 861 C CA . LEU A 1 116 ? -5.177 -1.384 -18.241 1.00 90.38 116 LEU A CA 1
ATOM 862 C C . LEU A 1 116 ? -5.087 -1.620 -19.743 1.00 90.38 116 LEU A C 1
ATOM 864 O O . LEU A 1 116 ? -5.586 -2.629 -20.250 1.00 90.38 116 LEU A O 1
ATOM 868 N N . GLU A 1 117 ? -4.459 -0.688 -20.445 1.00 90.69 117 GLU A N 1
ATOM 869 C CA . GLU A 1 117 ? -4.163 -0.873 -21.858 1.00 90.69 117 GLU A CA 1
ATOM 870 C C . GLU A 1 117 ? -3.029 -1.900 -22.012 1.00 90.69 117 GLU A C 1
ATOM 872 O O . GLU A 1 117 ? -2.033 -1.833 -21.284 1.00 90.69 117 GLU A O 1
ATOM 877 N N . PRO A 1 118 ? -3.161 -2.893 -22.911 1.00 89.56 118 PRO A N 1
ATOM 878 C CA . PRO A 1 118 ? -2.097 -3.862 -23.133 1.00 89.56 118 PRO A CA 1
ATOM 879 C C . PRO A 1 118 ? -0.852 -3.172 -23.692 1.00 89.56 118 PRO A C 1
ATOM 881 O O . PRO A 1 118 ? -0.888 -2.672 -24.813 1.00 89.56 118 PRO A O 1
ATOM 884 N N . ALA A 1 119 ? 0.249 -3.207 -22.944 1.00 92.00 119 ALA A N 1
ATOM 885 C CA . ALA A 1 119 ? 1.528 -2.656 -23.377 1.00 92.00 119 ALA A CA 1
ATOM 886 C C . ALA A 1 119 ? 2.458 -3.745 -23.917 1.00 92.00 119 ALA A C 1
ATOM 888 O O . ALA A 1 119 ? 2.567 -4.834 -23.341 1.00 92.00 119 ALA A O 1
ATOM 889 N N . ARG A 1 120 ? 3.170 -3.454 -25.008 1.00 94.62 120 ARG A N 1
ATOM 890 C CA . ARG A 1 120 ? 4.171 -4.363 -25.588 1.00 94.62 120 ARG A CA 1
ATOM 891 C C . ARG A 1 120 ? 5.561 -4.030 -25.060 1.00 94.62 120 ARG A C 1
ATOM 893 O O . ARG A 1 120 ? 6.326 -3.314 -25.698 1.00 94.62 120 ARG A O 1
ATOM 900 N N . LEU A 1 121 ? 5.878 -4.579 -23.892 1.00 95.12 121 LEU A N 1
ATOM 901 C CA . LEU A 1 121 ? 7.174 -4.414 -23.234 1.00 95.12 121 LEU A CA 1
ATOM 902 C C . LEU A 1 121 ? 7.945 -5.738 -23.216 1.00 95.12 121 LEU A C 1
ATOM 904 O O . LEU A 1 121 ? 7.372 -6.803 -22.976 1.00 95.12 121 LEU A O 1
ATOM 908 N N . GLU A 1 122 ? 9.257 -5.678 -23.441 1.00 94.50 122 GLU A N 1
ATOM 909 C CA . GLU A 1 122 ? 10.151 -6.824 -23.262 1.00 94.50 122 GLU A CA 1
ATOM 910 C C . GLU A 1 122 ? 10.409 -7.032 -21.761 1.00 94.50 122 GLU A C 1
ATOM 912 O O . GLU A 1 122 ? 11.239 -6.351 -21.171 1.00 94.50 122 GLU A O 1
ATOM 917 N N . LEU A 1 123 ? 9.673 -7.938 -21.110 1.00 95.25 123 LEU A N 1
ATOM 918 C CA . LEU A 1 123 ? 9.822 -8.195 -19.673 1.00 95.25 123 LEU A CA 1
ATOM 919 C C . LEU A 1 123 ? 10.884 -9.261 -19.385 1.00 95.25 123 LEU A C 1
ATOM 921 O O . LEU A 1 123 ? 10.891 -10.331 -19.995 1.00 95.25 123 LEU A O 1
ATOM 925 N N . ILE A 1 124 ? 11.736 -8.995 -18.394 1.00 94.56 124 ILE A N 1
ATOM 926 C CA . ILE A 1 124 ? 12.738 -9.954 -17.918 1.00 94.56 124 ILE A CA 1
ATOM 927 C C . ILE A 1 124 ? 12.059 -11.064 -17.111 1.00 94.56 124 ILE A C 1
ATOM 929 O O . ILE A 1 124 ? 11.384 -10.809 -16.106 1.00 94.56 124 ILE A O 1
ATOM 933 N N . ASP A 1 125 ? 12.316 -12.306 -17.521 1.00 91.88 125 ASP A N 1
ATOM 934 C CA . ASP A 1 125 ? 11.969 -13.516 -16.780 1.00 91.88 125 ASP A CA 1
ATOM 935 C C . ASP A 1 125 ? 13.092 -13.848 -15.778 1.00 91.88 125 ASP A C 1
ATOM 937 O O . ASP A 1 125 ? 14.174 -14.282 -16.187 1.00 91.88 125 ASP A O 1
ATOM 941 N N . PRO A 1 126 ? 12.870 -13.676 -14.462 1.00 88.25 126 PRO A N 1
ATOM 942 C CA . PRO A 1 126 ? 13.916 -13.873 -13.462 1.00 88.25 126 PRO A CA 1
ATOM 943 C C . PRO A 1 126 ? 14.409 -15.324 -13.385 1.00 88.25 126 PRO A C 1
ATOM 945 O O . PRO A 1 126 ? 15.494 -15.561 -12.862 1.00 88.25 126 PRO A O 1
ATOM 948 N N . SER A 1 127 ? 13.644 -16.293 -13.902 1.00 91.50 127 SER A N 1
ATOM 949 C CA . SER A 1 127 ? 14.045 -17.704 -13.905 1.00 91.50 127 SER A CA 1
ATOM 950 C C . SER A 1 127 ? 15.102 -18.035 -14.963 1.00 91.50 127 SER A C 1
ATOM 952 O O . SER A 1 127 ? 15.795 -19.043 -14.834 1.00 91.50 127 SER A O 1
ATOM 954 N N . LYS A 1 128 ? 15.251 -17.187 -15.988 1.00 88.44 128 LYS A N 1
ATOM 955 C CA . LYS A 1 128 ? 16.164 -17.406 -17.120 1.00 88.44 128 LYS A CA 1
ATOM 956 C C . LYS A 1 128 ? 17.505 -16.688 -16.974 1.00 88.44 128 LYS A C 1
ATOM 958 O O . LYS A 1 128 ? 18.420 -16.964 -17.738 1.00 88.44 128 LYS A O 1
ATOM 963 N N . GLY A 1 129 ? 17.642 -15.805 -15.984 1.00 85.50 129 GLY A N 1
ATOM 964 C CA . GLY A 1 129 ? 18.818 -14.946 -15.847 1.00 85.50 129 GLY A CA 1
ATOM 965 C C . GLY A 1 129 ? 18.850 -13.819 -16.887 1.00 85.50 129 GLY A C 1
ATOM 966 O O . GLY A 1 129 ? 17.870 -13.574 -17.588 1.00 85.50 129 GLY A O 1
ATOM 967 N N . ILE A 1 130 ? 19.970 -13.094 -16.945 1.00 89.38 130 ILE A N 1
ATOM 968 C CA . ILE A 1 130 ? 20.189 -11.982 -17.881 1.00 89.38 130 ILE A CA 1
ATOM 969 C C . ILE A 1 130 ? 21.366 -12.350 -18.773 1.00 89.38 130 ILE A C 1
ATOM 971 O O . ILE A 1 130 ? 22.457 -12.632 -18.274 1.00 89.38 130 ILE A O 1
ATOM 975 N N . GLU A 1 131 ? 21.142 -12.321 -20.082 1.00 84.06 131 GLU A N 1
ATOM 976 C CA . GLU A 1 131 ? 22.170 -12.593 -21.080 1.00 84.06 131 GLU A CA 1
ATOM 977 C C . GLU A 1 131 ? 22.681 -11.279 -21.698 1.00 84.06 131 GLU A C 1
ATOM 979 O O . GLU A 1 131 ? 21.875 -10.394 -21.999 1.00 84.06 131 GLU A O 1
ATOM 984 N N . PRO A 1 132 ? 24.002 -11.125 -21.910 1.00 83.44 132 PRO A N 1
ATOM 985 C CA . PRO A 1 132 ? 24.550 -9.977 -22.625 1.00 83.44 132 PRO A CA 1
ATOM 986 C C . PRO A 1 132 ? 24.039 -9.940 -24.072 1.00 83.44 132 PRO A C 1
ATOM 988 O O . PRO A 1 132 ? 24.288 -10.861 -24.848 1.00 83.44 132 PRO A O 1
ATOM 991 N N . ARG A 1 133 ? 23.365 -8.859 -24.473 1.00 76.88 133 ARG A N 1
ATOM 992 C CA . ARG A 1 133 ? 22.805 -8.688 -25.827 1.00 76.88 133 ARG A CA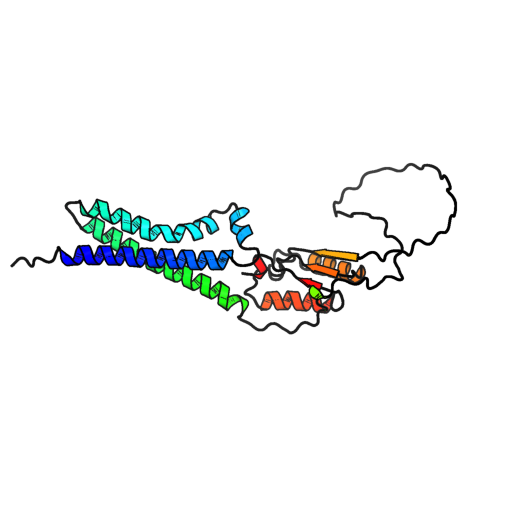 1
ATOM 993 C C . ARG A 1 133 ? 23.831 -8.164 -26.833 1.00 76.88 133 ARG A C 1
ATOM 995 O O . ARG A 1 133 ? 23.626 -8.304 -28.032 1.00 76.88 133 ARG A O 1
ATOM 1002 N N . ASN A 1 134 ? 24.926 -7.564 -26.357 1.00 65.19 134 ASN A N 1
ATOM 1003 C CA . ASN A 1 134 ? 25.944 -6.903 -27.186 1.00 65.19 134 ASN A CA 1
ATOM 1004 C C . ASN A 1 134 ? 27.373 -7.404 -26.887 1.00 65.19 134 ASN A C 1
ATOM 1006 O O . ASN A 1 134 ? 28.302 -6.603 -26.771 1.00 65.19 134 ASN A O 1
ATOM 1010 N N . ALA A 1 135 ? 27.564 -8.721 -26.748 1.00 53.81 135 ALA A N 1
ATOM 1011 C CA . ALA A 1 135 ? 28.874 -9.318 -26.447 1.00 53.81 135 ALA A CA 1
ATOM 1012 C C . ALA A 1 135 ? 29.977 -8.946 -27.468 1.00 53.81 135 ALA A C 1
ATOM 1014 O O . ALA A 1 135 ? 31.145 -8.855 -27.095 1.00 53.81 135 ALA A O 1
ATOM 1015 N N . ASP A 1 136 ? 29.605 -8.625 -28.712 1.00 48.66 136 ASP A N 1
ATOM 1016 C CA . ASP A 1 136 ? 30.544 -8.334 -29.807 1.00 48.66 136 ASP A CA 1
ATOM 1017 C C . ASP A 1 136 ? 31.050 -6.876 -29.863 1.00 48.66 136 ASP A C 1
ATOM 1019 O O . ASP A 1 136 ? 31.902 -6.548 -30.685 1.00 48.66 136 ASP A O 1
ATOM 1023 N N . THR A 1 137 ? 30.556 -5.970 -29.008 1.00 49.69 137 THR A N 1
ATOM 1024 C CA . THR A 1 137 ? 30.925 -4.530 -29.038 1.00 49.69 137 THR A CA 1
ATOM 1025 C C . THR A 1 137 ? 31.464 -3.990 -27.715 1.00 49.69 137 THR A C 1
ATOM 1027 O O . THR A 1 137 ? 31.487 -2.776 -27.511 1.00 49.69 137 THR A O 1
ATOM 1030 N N . ALA A 1 138 ? 31.949 -4.858 -26.819 1.00 47.47 138 ALA A N 1
ATOM 1031 C CA . ALA A 1 138 ? 32.526 -4.465 -25.533 1.00 47.47 138 ALA A CA 1
ATOM 1032 C C . ALA A 1 138 ? 33.889 -3.743 -25.675 1.00 47.47 138 ALA A C 1
ATOM 1034 O O . ALA A 1 138 ? 34.922 -4.199 -25.191 1.00 47.47 138 ALA A O 1
ATOM 1035 N N . VAL A 1 139 ? 33.899 -2.561 -26.293 1.00 51.62 139 VAL A N 1
ATOM 1036 C CA . VAL A 1 139 ? 34.903 -1.536 -26.007 1.00 51.62 139 VAL A CA 1
ATOM 1037 C C . VAL A 1 139 ? 34.667 -1.124 -24.559 1.00 51.62 139 VAL A C 1
ATOM 1039 O O . VAL A 1 139 ? 33.593 -0.622 -24.232 1.00 51.62 139 VAL A O 1
ATOM 1042 N N . ARG A 1 140 ? 35.646 -1.380 -23.680 1.00 45.97 140 ARG A N 1
ATOM 1043 C CA . ARG A 1 140 ? 35.604 -0.979 -22.265 1.00 45.97 140 ARG A CA 1
ATOM 1044 C C . ARG A 1 140 ? 35.152 0.486 -22.154 1.00 45.97 140 ARG A C 1
ATOM 1046 O O . ARG A 1 140 ? 35.923 1.366 -22.543 1.00 45.97 140 ARG A O 1
ATOM 1053 N N . PRO A 1 141 ? 33.962 0.783 -21.603 1.00 50.84 141 PRO A N 1
ATOM 1054 C CA . PRO A 1 141 ? 33.644 2.145 -21.223 1.00 50.84 141 PRO A CA 1
ATOM 1055 C C . PRO A 1 141 ? 34.551 2.518 -20.049 1.00 50.84 141 PRO A C 1
ATOM 1057 O O . PRO A 1 141 ? 34.690 1.754 -19.091 1.00 50.84 141 PRO A O 1
ATOM 1060 N N . ASN A 1 142 ? 35.184 3.686 -20.125 1.00 44.28 142 ASN A N 1
ATOM 1061 C CA . ASN A 1 142 ? 35.869 4.278 -18.982 1.00 44.28 142 ASN A CA 1
ATOM 1062 C C . ASN A 1 142 ? 34.817 4.472 -17.868 1.00 44.28 142 ASN A C 1
ATOM 1064 O O . ASN A 1 142 ? 33.775 5.065 -18.163 1.00 44.28 142 ASN A O 1
ATOM 1068 N N . PRO A 1 143 ? 35.005 3.964 -16.634 1.00 42.84 143 PRO A N 1
ATOM 1069 C CA . PRO A 1 143 ? 34.002 4.066 -15.581 1.00 42.84 143 PRO A CA 1
ATO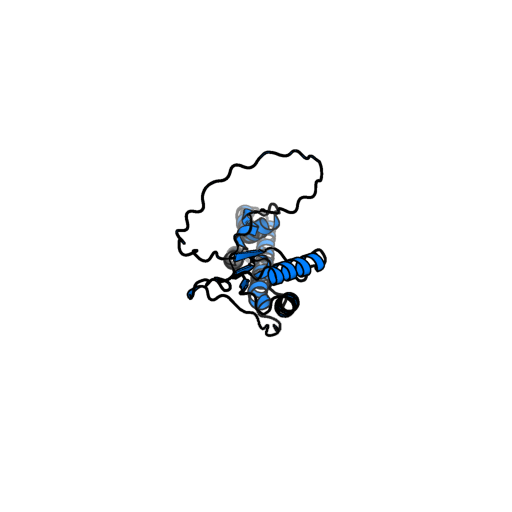M 1070 C C . PRO A 1 143 ? 33.959 5.504 -15.048 1.00 42.84 143 PRO A C 1
ATOM 1072 O O . PRO A 1 143 ? 34.477 5.813 -13.981 1.00 42.84 143 PRO A O 1
ATOM 1075 N N . ALA A 1 144 ? 33.351 6.410 -15.808 1.00 42.12 144 ALA A N 1
ATOM 1076 C CA . ALA A 1 144 ? 32.960 7.716 -15.316 1.00 42.12 144 ALA A CA 1
ATOM 1077 C C . ALA A 1 144 ? 31.589 7.561 -14.655 1.00 42.12 144 ALA A C 1
ATOM 1079 O O . ALA A 1 144 ? 30.552 7.560 -15.313 1.00 42.12 144 ALA A O 1
ATOM 1080 N N . PHE A 1 145 ? 31.593 7.403 -13.335 1.00 41.31 145 PHE A N 1
ATOM 1081 C CA . PHE A 1 145 ? 30.405 7.594 -12.517 1.00 41.31 145 PHE A CA 1
ATOM 1082 C C . PHE A 1 145 ? 30.004 9.075 -12.627 1.00 41.31 145 PHE A C 1
ATOM 1084 O O . PHE A 1 145 ? 30.538 9.923 -11.918 1.00 41.31 145 PHE A O 1
ATOM 1091 N N . GLN A 1 146 ? 29.124 9.422 -13.570 1.00 42.25 146 GLN A N 1
ATOM 1092 C CA . GLN A 1 146 ? 28.563 10.770 -13.659 1.00 42.25 146 GLN A CA 1
ATOM 1093 C C . GLN A 1 146 ? 27.379 10.875 -12.699 1.00 42.25 146 GLN A C 1
ATOM 1095 O O . GLN A 1 146 ? 26.221 10.731 -13.082 1.00 42.25 146 GLN A O 1
ATOM 1100 N N . SER A 1 147 ? 27.671 11.150 -11.427 1.00 37.53 147 SER A N 1
ATOM 1101 C CA . SER A 1 147 ? 26.681 11.801 -10.576 1.00 37.53 147 SER A CA 1
ATOM 1102 C C . SER A 1 147 ? 26.477 13.210 -11.128 1.00 37.53 147 SER A C 1
ATOM 1104 O O . SER A 1 147 ? 27.411 14.014 -11.117 1.00 37.53 147 SER A O 1
ATOM 1106 N N . GLY A 1 148 ? 25.285 13.515 -11.636 1.00 42.72 148 GLY A N 1
ATOM 1107 C CA . GLY A 1 148 ? 24.921 14.875 -12.016 1.00 42.72 148 GLY A CA 1
ATOM 1108 C C . GLY A 1 148 ? 25.042 15.804 -10.808 1.00 42.72 148 GLY A C 1
ATOM 1109 O O . GLY A 1 148 ? 24.170 15.849 -9.947 1.00 42.72 148 GLY A O 1
ATOM 1110 N N . SER A 1 149 ? 26.149 16.530 -10.717 1.00 32.41 149 SER A N 1
ATOM 1111 C CA . SER A 1 149 ? 26.336 17.653 -9.806 1.00 32.41 149 SER A CA 1
ATOM 1112 C C . SER A 1 149 ? 27.164 18.685 -10.548 1.00 32.41 149 SER A C 1
ATOM 1114 O O . SER A 1 149 ? 28.361 18.525 -10.767 1.00 32.41 149 SER A O 1
ATOM 1116 N N . ALA A 1 150 ? 26.476 19.723 -11.011 1.00 39.34 150 ALA A N 1
ATOM 1117 C CA . ALA A 1 150 ? 27.094 20.887 -11.609 1.00 39.34 150 ALA A CA 1
ATOM 1118 C C . ALA A 1 150 ? 28.003 21.572 -10.580 1.00 39.34 150 ALA A C 1
ATOM 1120 O O . ALA A 1 150 ? 27.526 21.958 -9.516 1.00 39.34 150 ALA A O 1
ATOM 1121 N N . SER A 1 151 ? 29.285 21.736 -10.912 1.00 33.56 151 SER A N 1
ATOM 1122 C CA . SER A 1 151 ? 30.150 22.845 -10.481 1.00 33.56 151 SER A CA 1
ATOM 1123 C C . SER A 1 151 ? 31.471 22.783 -11.251 1.00 33.56 151 SER A C 1
ATOM 1125 O O . SER A 1 151 ? 32.334 21.951 -10.999 1.00 33.56 151 SER A O 1
ATOM 1127 N N . THR A 1 152 ? 31.600 23.674 -12.227 1.00 36.81 152 THR A N 1
ATOM 1128 C CA . THR A 1 152 ? 32.842 24.057 -12.907 1.00 36.81 152 THR A CA 1
ATOM 1129 C C . THR A 1 152 ? 33.785 24.785 -11.949 1.00 36.81 152 THR A C 1
ATOM 1131 O O . THR A 1 152 ? 33.329 25.780 -11.403 1.00 36.81 152 THR A O 1
ATOM 1134 N N . VAL A 1 153 ? 35.062 24.379 -11.835 1.00 34.84 153 VAL A N 1
ATOM 1135 C CA . VAL A 1 153 ? 36.276 25.240 -11.740 1.00 34.84 153 VAL A CA 1
ATOM 1136 C C . VAL A 1 153 ? 37.538 24.369 -11.946 1.00 34.84 153 VAL A C 1
ATOM 1138 O O . VAL A 1 153 ? 37.718 23.435 -11.178 1.00 34.84 153 VAL A O 1
ATOM 1141 N N . GLY A 1 154 ? 38.401 24.748 -12.913 1.00 30.75 154 GLY A N 1
ATOM 1142 C CA . GLY A 1 154 ? 39.879 24.558 -12.956 1.00 30.75 154 GLY A CA 1
ATOM 1143 C C . GLY A 1 154 ? 40.434 23.120 -12.993 1.00 30.75 154 GLY A C 1
ATOM 1144 O O . GLY A 1 154 ? 39.843 22.208 -12.452 1.00 30.75 154 GLY A O 1
ATOM 1145 N N . GLU A 1 155 ? 41.582 22.774 -13.570 1.00 28.39 155 GLU A N 1
ATOM 1146 C CA . GLU A 1 155 ? 42.726 23.514 -14.097 1.00 28.39 155 GLU A CA 1
ATOM 1147 C C . GLU A 1 155 ? 43.638 22.486 -14.808 1.00 28.39 155 GLU A C 1
ATOM 1149 O O . GLU A 1 155 ? 43.688 21.312 -14.435 1.00 28.39 155 GLU A O 1
ATOM 1154 N N . SER A 1 156 ? 44.319 22.911 -15.869 1.00 32.25 156 SER A N 1
ATOM 1155 C CA . SER A 1 156 ? 45.164 22.089 -16.744 1.00 32.25 156 SER A CA 1
ATOM 1156 C C . SER A 1 156 ? 46.565 21.858 -16.165 1.00 32.25 156 SER A C 1
ATOM 1158 O O . SER A 1 156 ? 47.190 22.829 -15.756 1.00 32.25 156 SER A O 1
ATOM 1160 N N . ALA A 1 157 ? 47.134 20.647 -16.291 1.00 33.84 157 ALA A N 1
ATOM 1161 C CA . ALA A 1 157 ? 48.570 20.462 -16.574 1.00 33.84 157 ALA A CA 1
ATOM 1162 C C . ALA A 1 157 ? 48.919 19.023 -17.045 1.00 33.84 157 ALA A C 1
ATOM 1164 O O . ALA A 1 157 ? 48.233 18.078 -16.656 1.00 33.84 157 ALA A O 1
ATOM 1165 N N . PRO A 1 158 ? 49.973 18.843 -17.877 1.00 40.81 158 PRO A N 1
ATOM 1166 C CA . PRO A 1 158 ? 50.264 17.616 -18.623 1.00 40.81 158 PRO A CA 1
ATOM 1167 C C . PRO A 1 158 ? 51.387 16.767 -17.994 1.00 40.81 158 PRO A C 1
ATOM 1169 O O . PRO A 1 158 ? 52.297 17.296 -17.360 1.00 40.81 158 PRO A O 1
ATOM 1172 N N . GLY A 1 159 ? 51.378 15.451 -18.234 1.00 29.52 159 GLY A N 1
ATOM 1173 C CA . GLY A 1 159 ? 52.424 14.552 -17.735 1.00 29.52 159 GLY A CA 1
ATOM 1174 C C . GLY A 1 159 ? 52.535 13.228 -18.493 1.00 29.52 159 GLY A C 1
ATOM 1175 O O . GLY A 1 159 ? 51.867 12.262 -18.157 1.00 29.52 159 GLY A O 1
ATOM 1176 N N . THR A 1 160 ? 53.397 13.239 -19.510 1.00 30.88 160 THR A N 1
ATOM 1177 C CA . THR A 1 160 ? 54.376 12.210 -19.918 1.00 30.88 160 THR A CA 1
ATOM 1178 C C . THR A 1 160 ? 53.965 10.729 -20.004 1.00 30.88 160 THR A C 1
ATOM 1180 O O . THR A 1 160 ? 53.710 10.047 -19.017 1.00 30.88 160 THR A O 1
ATOM 1183 N N . ALA A 1 161 ? 54.059 10.213 -21.233 1.00 40.22 161 ALA A N 1
ATOM 1184 C CA . ALA A 1 161 ? 53.957 8.810 -21.612 1.00 40.22 161 ALA A CA 1
ATOM 1185 C C . ALA A 1 161 ? 55.053 7.920 -20.997 1.00 40.22 161 ALA A C 1
ATOM 1187 O O . ALA A 1 161 ? 56.229 8.278 -20.998 1.00 40.22 161 ALA A O 1
ATOM 1188 N N . VAL A 1 162 ? 54.673 6.699 -20.613 1.00 33.41 162 VAL A N 1
ATOM 1189 C CA . VAL A 1 162 ? 55.580 5.548 -20.520 1.00 33.41 162 VAL A CA 1
ATOM 1190 C C . VAL A 1 162 ? 54.877 4.366 -21.179 1.00 33.41 162 VAL A C 1
ATOM 1192 O O . VAL A 1 162 ? 53.799 3.953 -20.757 1.00 33.41 162 VAL A O 1
ATOM 1195 N N . GLY A 1 163 ? 55.465 3.869 -22.266 1.00 36.38 163 GLY A N 1
ATOM 1196 C CA . GLY A 1 163 ? 54.980 2.698 -22.982 1.00 36.38 163 GLY A CA 1
ATOM 1197 C C . GLY A 1 163 ? 55.222 1.413 -22.192 1.00 36.38 163 GLY A C 1
ATOM 1198 O O . GLY A 1 163 ? 56.280 1.231 -21.594 1.00 36.38 163 GLY A O 1
ATOM 1199 N N . ALA A 1 164 ? 54.257 0.499 -22.253 1.00 34.47 164 ALA A N 1
ATOM 1200 C CA . ALA A 1 164 ? 54.440 -0.891 -21.872 1.00 34.47 164 ALA A CA 1
ATOM 1201 C C . ALA A 1 164 ? 53.721 -1.795 -22.883 1.00 34.47 164 ALA A C 1
ATOM 1203 O O . ALA A 1 164 ? 52.501 -1.897 -22.904 1.00 34.47 164 ALA A O 1
ATOM 1204 N N . VAL A 1 165 ? 54.546 -2.382 -23.753 1.00 35.16 165 VAL A N 1
ATOM 1205 C CA . VAL A 1 165 ? 54.524 -3.778 -24.213 1.00 35.16 165 VAL A CA 1
ATOM 1206 C C . VAL A 1 165 ? 53.166 -4.348 -24.645 1.00 35.16 165 VAL A C 1
ATOM 1208 O O . VAL A 1 165 ? 52.356 -4.798 -23.840 1.00 35.16 165 VAL A O 1
ATOM 1211 N N . SER A 1 166 ? 53.003 -4.453 -25.969 1.00 44.03 166 SER A N 1
ATOM 1212 C CA . SER A 1 166 ? 52.119 -5.435 -26.601 1.00 44.03 166 SER A CA 1
ATOM 1213 C C . SER A 1 166 ? 52.533 -6.847 -26.188 1.00 44.03 166 SER A C 1
ATOM 1215 O O . SER A 1 166 ? 53.564 -7.355 -26.620 1.00 44.03 166 SER A O 1
ATOM 1217 N N . GLY A 1 167 ? 51.708 -7.462 -25.349 1.00 35.97 167 GLY A N 1
ATOM 1218 C CA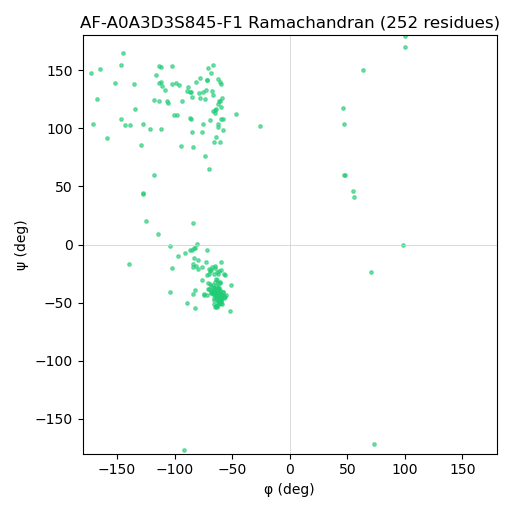 . GLY A 1 167 ? 51.695 -8.888 -25.062 1.00 35.97 167 GLY A CA 1
ATOM 1219 C C . GLY A 1 167 ? 50.265 -9.382 -25.224 1.00 35.97 167 GLY A C 1
ATOM 1220 O O . GLY A 1 167 ? 49.496 -9.403 -24.268 1.00 35.97 167 GLY A O 1
ATOM 1221 N N . THR A 1 168 ? 49.896 -9.718 -26.457 1.00 44.88 168 THR A N 1
ATOM 1222 C CA . THR A 1 168 ? 48.647 -10.394 -26.810 1.00 44.88 168 THR A CA 1
ATOM 1223 C C . THR A 1 168 ? 48.605 -11.769 -26.153 1.00 44.88 168 THR A C 1
ATOM 1225 O O . THR A 1 168 ? 49.244 -12.713 -26.613 1.00 44.88 168 THR A O 1
ATOM 1228 N N . THR A 1 169 ? 47.824 -11.878 -25.087 1.00 40.88 169 THR A N 1
ATOM 1229 C CA . THR A 1 169 ? 47.077 -13.096 -24.782 1.00 40.88 169 THR A CA 1
ATOM 1230 C C . THR A 1 169 ? 45.637 -12.647 -24.597 1.00 40.88 169 THR A C 1
ATOM 1232 O O . THR A 1 169 ? 45.308 -11.998 -23.606 1.00 40.88 169 THR A O 1
ATOM 1235 N N . ASP A 1 170 ? 44.815 -12.901 -25.616 1.00 46.94 170 ASP A N 1
ATOM 1236 C CA . ASP A 1 170 ? 43.372 -12.692 -25.590 1.00 46.94 170 ASP A CA 1
ATOM 1237 C C . ASP A 1 170 ? 42.777 -13.565 -24.483 1.00 46.94 170 ASP A C 1
ATOM 1239 O O . ASP A 1 170 ? 42.389 -14.717 -24.681 1.00 46.94 170 ASP A O 1
ATOM 1243 N N . ALA A 1 171 ? 42.737 -13.014 -23.272 1.00 50.88 171 ALA A N 1
ATOM 1244 C CA . ALA A 1 171 ? 41.816 -13.464 -22.255 1.00 50.88 171 ALA A CA 1
ATOM 1245 C C . ALA A 1 171 ? 40.423 -13.207 -22.826 1.00 50.88 171 ALA A C 1
ATOM 1247 O O . ALA A 1 171 ? 39.991 -12.057 -22.856 1.00 50.88 171 ALA A O 1
ATOM 1248 N N . SER A 1 172 ? 39.791 -14.272 -23.338 1.00 49.12 172 SER A N 1
ATOM 1249 C CA . SER A 1 172 ? 38.391 -14.339 -23.765 1.00 49.12 172 SER A CA 1
ATOM 1250 C C . SER A 1 172 ? 37.583 -13.297 -23.002 1.00 49.12 172 SER A C 1
ATOM 1252 O O . SER A 1 172 ? 37.356 -13.464 -21.802 1.00 49.12 172 SER A O 1
ATOM 1254 N N . ALA A 1 173 ? 37.269 -12.176 -23.658 1.00 63.03 173 ALA A N 1
ATOM 1255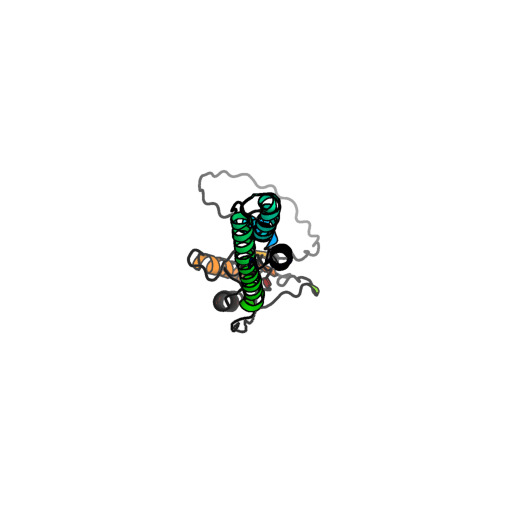 C CA . ALA A 1 173 ? 36.673 -11.033 -22.991 1.00 63.03 173 ALA A CA 1
ATOM 1256 C C . ALA A 1 173 ? 35.354 -11.505 -22.385 1.00 63.03 173 ALA A C 1
ATOM 1258 O O . ALA A 1 173 ? 34.415 -11.820 -23.112 1.00 63.03 173 ALA A O 1
ATOM 1259 N N . ILE A 1 174 ? 35.310 -11.637 -21.057 1.00 60.91 174 ILE A N 1
ATOM 1260 C CA . ILE A 1 174 ? 34.076 -11.994 -20.365 1.00 60.91 174 ILE A CA 1
ATOM 1261 C C . ILE A 1 174 ? 33.089 -10.875 -20.710 1.00 60.91 174 ILE A C 1
ATOM 1263 O O . ILE A 1 174 ? 33.388 -9.714 -20.403 1.00 60.91 174 ILE A O 1
ATOM 1267 N N . PRO A 1 175 ? 31.966 -11.178 -21.383 1.00 68.81 175 PRO A N 1
ATOM 1268 C CA . PRO A 1 175 ? 31.037 -10.147 -21.805 1.00 68.81 175 PRO A CA 1
ATOM 1269 C C . PRO A 1 175 ? 30.514 -9.417 -20.565 1.00 68.81 175 PRO A C 1
ATOM 1271 O O . PRO A 1 175 ? 30.003 -10.034 -19.629 1.00 68.81 175 PRO A O 1
ATOM 1274 N N . LEU A 1 176 ? 30.702 -8.097 -20.533 1.00 82.19 176 LEU A N 1
ATOM 1275 C CA . LEU A 1 176 ? 30.232 -7.260 -19.435 1.00 82.19 176 LEU A CA 1
ATOM 1276 C C . LEU A 1 176 ? 28.739 -6.998 -19.603 1.00 82.19 176 LEU A C 1
ATOM 1278 O O . LEU A 1 176 ? 28.307 -6.549 -20.662 1.00 82.19 176 LEU A O 1
ATOM 1282 N N . LEU A 1 177 ? 27.980 -7.218 -18.532 1.00 89.62 177 LEU A N 1
ATOM 1283 C CA . LEU A 1 177 ? 26.575 -6.838 -18.470 1.00 89.62 177 LEU A CA 1
ATOM 1284 C C . LEU A 1 177 ? 26.435 -5.327 -18.275 1.00 89.62 177 LEU A C 1
ATOM 1286 O O . LEU A 1 177 ? 27.039 -4.737 -17.375 1.00 89.62 177 LEU A O 1
ATOM 1290 N N . ARG A 1 178 ? 25.592 -4.706 -19.094 1.00 92.06 178 ARG A N 1
ATOM 1291 C CA . ARG A 1 178 ? 25.204 -3.299 -19.000 1.00 92.06 178 ARG A CA 1
ATOM 1292 C C . ARG A 1 178 ? 23.838 -3.227 -18.344 1.00 92.06 178 ARG A C 1
ATOM 1294 O O . ARG A 1 178 ? 22.839 -3.635 -18.926 1.00 92.06 178 ARG A O 1
ATOM 1301 N N . LEU A 1 179 ? 23.799 -2.707 -17.127 1.00 94.94 179 LEU A N 1
ATOM 1302 C CA . LEU A 1 179 ? 22.577 -2.617 -16.338 1.00 94.94 179 LEU A CA 1
ATOM 1303 C C . LEU A 1 179 ? 22.193 -1.150 -16.151 1.00 94.94 179 LEU A C 1
ATOM 1305 O O . LEU A 1 179 ? 23.051 -0.309 -15.882 1.00 94.94 179 LEU A O 1
ATOM 1309 N N . SER A 1 180 ? 20.903 -0.855 -16.261 1.00 96.50 180 SER A N 1
ATOM 1310 C CA . SER A 1 180 ? 20.335 0.450 -15.929 1.00 96.50 180 SER A CA 1
ATOM 1311 C C . SER A 1 180 ? 19.372 0.315 -14.758 1.00 96.50 180 SER A C 1
ATOM 1313 O O . SER A 1 180 ? 18.672 -0.688 -14.630 1.00 96.50 180 SER A O 1
ATOM 1315 N N . PHE A 1 181 ? 19.321 1.342 -13.915 1.00 96.62 181 PHE A N 1
ATOM 1316 C CA . PHE A 1 181 ? 18.472 1.385 -12.729 1.00 96.62 181 PHE A CA 1
ATOM 1317 C C . PHE A 1 181 ? 17.798 2.751 -12.646 1.00 96.62 181 PHE A C 1
ATOM 1319 O O . PHE A 1 181 ? 18.434 3.774 -12.900 1.00 96.62 181 PHE A O 1
ATOM 1326 N N . SER A 1 182 ? 16.520 2.767 -12.290 1.00 95.06 182 SER A N 1
ATOM 1327 C CA . SER A 1 182 ? 15.757 3.984 -12.010 1.00 95.06 182 SER A CA 1
ATOM 1328 C C . SER A 1 182 ? 14.726 3.693 -10.922 1.00 95.06 182 SER A C 1
ATOM 1330 O O . SER A 1 182 ? 14.318 2.545 -10.753 1.00 95.06 182 SER A O 1
ATOM 1332 N N . SER A 1 183 ? 14.319 4.712 -10.177 1.00 93.56 183 SER A N 1
ATOM 1333 C CA . SER A 1 183 ? 13.289 4.632 -9.142 1.00 93.56 183 SER A CA 1
ATOM 1334 C C . SER A 1 183 ? 12.487 5.930 -9.110 1.00 93.56 183 SER A C 1
ATOM 1336 O O . SER A 1 183 ? 12.918 6.934 -9.687 1.00 93.56 183 SER A O 1
ATOM 1338 N N . ASP A 1 184 ? 11.327 5.896 -8.453 1.00 93.56 184 ASP A N 1
ATOM 1339 C CA . ASP A 1 184 ? 10.527 7.081 -8.128 1.00 93.56 184 ASP A CA 1
ATOM 1340 C C . ASP A 1 184 ? 10.128 7.973 -9.329 1.00 93.56 184 ASP A C 1
ATOM 1342 O O . ASP A 1 184 ? 10.178 9.205 -9.228 1.00 93.56 184 ASP A O 1
ATOM 1346 N N . PRO A 1 185 ? 9.736 7.428 -10.499 1.00 93.06 185 PRO A N 1
ATOM 1347 C CA . PRO A 1 185 ? 9.259 8.276 -11.587 1.00 93.06 185 PRO A CA 1
ATOM 1348 C C . PRO A 1 185 ? 7.890 8.917 -11.285 1.00 93.06 185 PRO A C 1
ATOM 1350 O O . PRO A 1 185 ? 7.605 9.985 -11.840 1.00 93.06 185 PRO A O 1
ATOM 1353 N N . HIS A 1 186 ? 7.068 8.304 -10.419 1.00 94.88 186 HIS A N 1
ATOM 1354 C CA . HIS A 1 186 ? 5.777 8.823 -9.942 1.00 94.88 186 HIS A CA 1
ATOM 1355 C C . HIS A 1 186 ? 4.874 9.356 -11.069 1.00 94.88 186 HIS A C 1
ATOM 1357 O O . HIS A 1 186 ? 4.502 10.528 -11.114 1.00 94.88 186 HIS A O 1
ATOM 1363 N N . TRP A 1 187 ? 4.505 8.511 -12.034 1.00 94.88 187 TRP A N 1
ATOM 1364 C CA . TRP A 1 187 ? 3.507 8.891 -13.039 1.00 94.88 187 TRP A CA 1
ATOM 1365 C C . TRP A 1 187 ? 2.167 9.248 -12.381 1.00 94.88 187 TRP A C 1
ATOM 1367 O O . TRP A 1 187 ? 1.683 8.554 -11.486 1.00 94.88 187 TRP A O 1
ATOM 1377 N N . GLY A 1 188 ? 1.539 10.319 -12.874 1.00 85.75 188 GLY A N 1
ATOM 1378 C CA . GLY A 1 188 ? 0.208 10.749 -12.439 1.00 85.75 188 GLY A CA 1
ATOM 1379 C C . GLY A 1 188 ? 0.171 11.868 -11.397 1.00 85.75 188 GLY A C 1
ATOM 1380 O O . GLY A 1 188 ? -0.927 12.284 -11.031 1.00 85.75 188 GLY A O 1
ATOM 1381 N N . VAL A 1 189 ? 1.316 12.386 -10.944 1.00 85.31 189 VAL A N 1
ATOM 1382 C CA . VAL A 1 189 ? 1.367 13.557 -10.053 1.00 85.31 189 VAL A CA 1
ATOM 1383 C C . VAL A 1 189 ? 1.951 14.782 -10.761 1.00 85.31 189 VAL A C 1
ATOM 1385 O O . VAL A 1 189 ? 2.962 14.687 -11.455 1.00 85.31 189 VAL A O 1
ATOM 1388 N N . ASP A 1 190 ? 1.340 15.952 -10.573 1.00 82.12 190 ASP A N 1
ATOM 1389 C CA . ASP A 1 190 ? 1.717 17.191 -11.278 1.00 82.12 190 ASP A CA 1
ATOM 1390 C C . ASP A 1 190 ? 3.097 17.737 -10.874 1.00 82.12 190 ASP A C 1
ATOM 1392 O O . ASP A 1 190 ? 3.712 18.504 -11.613 1.00 82.12 190 ASP A O 1
ATOM 1396 N N . ASN A 1 191 ? 3.598 17.359 -9.696 1.00 81.81 191 ASN A N 1
ATOM 1397 C CA . ASN A 1 191 ? 4.908 17.786 -9.199 1.00 81.81 191 ASN A CA 1
ATOM 1398 C C . ASN A 1 191 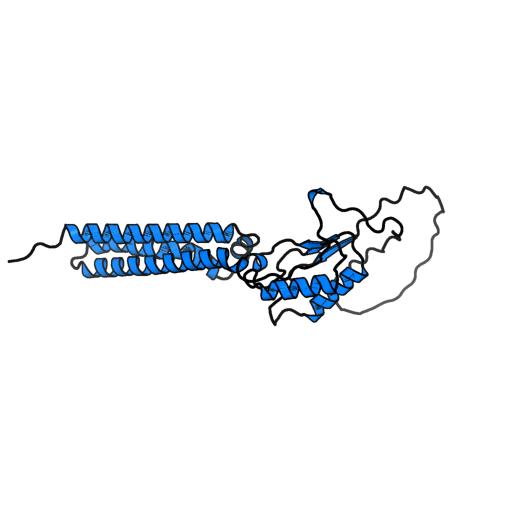? 6.064 16.888 -9.684 1.00 81.81 191 ASN A C 1
ATOM 1400 O O . ASN A 1 191 ? 7.225 17.199 -9.416 1.00 81.81 191 ASN A O 1
ATOM 1404 N N . SER A 1 192 ? 5.766 15.802 -10.404 1.00 83.75 192 SER A N 1
ATOM 1405 C CA . SER A 1 192 ? 6.770 14.938 -11.022 1.00 83.75 192 SER A CA 1
ATOM 1406 C C . SER A 1 192 ? 7.152 15.482 -12.402 1.00 83.75 192 SER A C 1
ATOM 1408 O O . SER A 1 192 ? 6.301 15.810 -13.233 1.00 83.75 192 SER A O 1
ATOM 1410 N N . SER A 1 193 ? 8.452 15.592 -12.679 1.00 89.56 193 SER A N 1
ATOM 1411 C CA . SER A 1 193 ? 8.918 16.166 -13.945 1.00 89.56 193 SER A CA 1
ATOM 1412 C C . SER A 1 193 ? 8.742 15.180 -15.104 1.00 89.56 193 SER A C 1
ATOM 1414 O O . SER A 1 193 ? 9.536 14.254 -15.279 1.00 89.56 193 SER A O 1
ATOM 1416 N N . ALA A 1 194 ? 7.720 15.410 -15.933 1.00 90.31 194 ALA A N 1
ATOM 1417 C CA . ALA A 1 194 ? 7.474 14.615 -17.136 1.00 90.31 194 ALA A CA 1
ATOM 1418 C C . ALA A 1 194 ? 8.667 14.638 -18.102 1.00 90.31 194 ALA A C 1
ATOM 1420 O O . ALA A 1 194 ? 9.069 13.596 -18.612 1.00 90.31 194 ALA A O 1
ATOM 1421 N N . SER A 1 195 ? 9.297 15.803 -18.285 1.00 91.88 195 SER A N 1
ATOM 1422 C CA . SER A 1 195 ? 10.482 15.925 -19.137 1.00 91.88 195 SER A CA 1
ATOM 1423 C C . SER A 1 195 ? 11.678 15.153 -18.580 1.00 91.88 195 SER A C 1
ATOM 1425 O O . SER A 1 195 ? 12.406 14.531 -19.351 1.00 91.88 195 SER A O 1
ATOM 1427 N N . ALA A 1 196 ? 11.867 15.123 -17.255 1.00 92.69 196 ALA A N 1
ATOM 1428 C CA . ALA A 1 196 ? 12.918 14.312 -16.645 1.00 92.69 196 ALA A CA 1
ATOM 1429 C C . ALA A 1 196 ? 12.686 12.817 -16.899 1.00 92.69 196 ALA A C 1
ATOM 1431 O O . ALA A 1 196 ? 13.626 12.130 -17.293 1.00 92.69 196 ALA A O 1
ATOM 1432 N N . ARG A 1 197 ? 11.445 12.325 -16.757 1.00 94.06 197 ARG A N 1
ATOM 1433 C CA . ARG A 1 197 ? 11.107 10.928 -17.077 1.00 94.06 197 ARG A CA 1
ATOM 1434 C C . ARG A 1 197 ? 11.415 10.586 -18.528 1.00 94.06 197 ARG A C 1
ATOM 1436 O O . ARG A 1 197 ? 12.126 9.619 -18.780 1.00 94.06 197 ARG A O 1
ATOM 1443 N N . THR A 1 198 ? 10.937 11.396 -19.472 1.00 94.19 198 THR A N 1
ATOM 1444 C CA . THR A 1 198 ? 11.198 11.183 -20.902 1.00 94.19 198 THR A CA 1
ATOM 1445 C C . THR A 1 198 ? 12.696 11.168 -21.198 1.00 94.19 198 THR A C 1
ATOM 1447 O O . THR A 1 198 ? 13.166 10.270 -21.890 1.00 94.19 198 THR A O 1
ATOM 1450 N N . ASN A 1 199 ? 13.467 12.102 -20.634 1.00 95.81 199 ASN A N 1
ATOM 1451 C CA . ASN A 1 199 ? 14.914 12.168 -20.844 1.00 95.81 199 ASN A CA 1
ATOM 1452 C C . ASN A 1 199 ? 15.652 10.962 -20.245 1.00 95.81 199 ASN A C 1
ATOM 1454 O O . ASN A 1 199 ? 16.576 10.441 -20.867 1.00 95.81 199 ASN A O 1
ATOM 1458 N N . ILE A 1 200 ? 15.243 10.494 -19.060 1.00 95.44 200 ILE A N 1
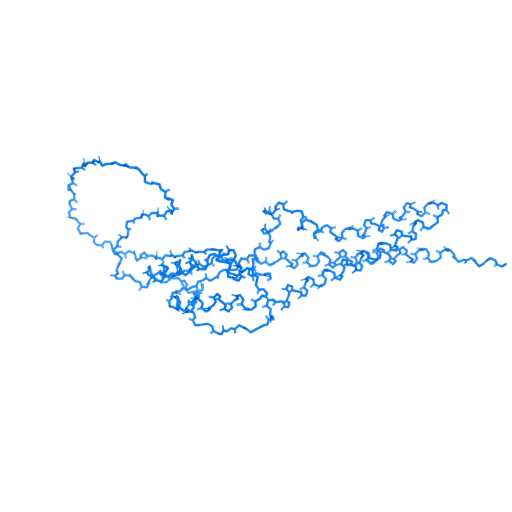ATOM 1459 C CA . ILE A 1 200 ? 15.799 9.283 -18.440 1.00 95.44 200 ILE A CA 1
ATOM 1460 C C . ILE A 1 200 ? 15.510 8.067 -19.322 1.00 95.44 200 ILE A C 1
ATOM 1462 O O . ILE A 1 200 ? 16.435 7.327 -19.646 1.00 95.44 200 ILE A O 1
ATOM 1466 N N . LEU A 1 201 ? 14.261 7.880 -19.760 1.00 97.06 201 LEU A N 1
ATOM 1467 C CA . LEU A 1 201 ? 13.888 6.757 -20.624 1.00 97.06 201 LEU A CA 1
ATOM 1468 C C . LEU A 1 201 ? 14.613 6.808 -21.976 1.00 97.06 201 LEU A C 1
ATOM 1470 O O . LEU A 1 201 ? 15.100 5.780 -22.442 1.00 97.06 201 LEU A O 1
ATOM 1474 N N . ALA A 1 202 ? 14.751 7.992 -22.578 1.00 96.62 202 ALA A N 1
ATOM 1475 C CA . ALA A 1 202 ? 15.505 8.176 -23.816 1.00 96.62 202 ALA A CA 1
ATOM 1476 C C . ALA A 1 202 ? 16.992 7.832 -23.634 1.00 96.62 202 ALA A C 1
ATOM 1478 O O . ALA A 1 202 ? 17.563 7.125 -24.462 1.00 96.62 202 ALA A O 1
ATOM 1479 N N . SER A 1 203 ? 17.600 8.254 -22.521 1.00 96.12 203 SER A N 1
ATOM 1480 C CA . SER A 1 203 ? 18.977 7.887 -22.177 1.00 96.12 203 SER A CA 1
ATOM 1481 C C . SER A 1 203 ? 19.127 6.375 -21.984 1.00 96.12 203 SER A C 1
ATOM 1483 O O . SER A 1 203 ? 20.058 5.774 -22.518 1.00 96.12 203 SER A O 1
ATOM 1485 N N . VAL A 1 204 ? 18.187 5.718 -21.296 1.00 96.50 204 VAL A N 1
ATOM 1486 C CA . VAL A 1 204 ? 18.171 4.250 -21.162 1.00 96.50 204 VAL A CA 1
ATOM 1487 C C . VAL A 1 204 ? 18.081 3.577 -22.537 1.00 96.50 204 VAL A C 1
ATOM 1489 O O . VAL A 1 204 ? 18.846 2.652 -22.814 1.00 96.50 204 VAL A O 1
ATOM 1492 N N . ALA A 1 205 ? 17.204 4.060 -23.422 1.00 95.19 205 ALA A N 1
ATOM 1493 C CA . ALA A 1 205 ? 17.076 3.550 -24.786 1.00 95.19 205 ALA A CA 1
ATOM 1494 C C . ALA A 1 205 ? 18.393 3.673 -25.575 1.00 95.19 205 ALA A C 1
ATOM 1496 O O . ALA A 1 205 ? 18.807 2.731 -26.253 1.00 95.19 205 ALA A O 1
ATOM 1497 N N . GLU A 1 206 ? 19.065 4.821 -25.464 1.00 94.81 206 GLU A N 1
ATOM 1498 C CA . GLU A 1 206 ? 20.328 5.114 -26.145 1.00 94.81 206 GLU A CA 1
ATOM 1499 C C . GLU A 1 206 ? 21.470 4.208 -25.665 1.00 94.81 206 GLU A C 1
ATOM 1501 O O . GLU A 1 206 ? 22.232 3.676 -26.478 1.00 94.81 206 GLU A O 1
ATOM 1506 N N . HIS A 1 207 ? 21.561 3.974 -24.353 1.00 90.75 207 HIS A N 1
ATOM 1507 C CA . HIS A 1 207 ? 22.617 3.156 -23.753 1.00 90.75 207 HIS A CA 1
ATOM 1508 C C . HIS A 1 207 ? 22.460 1.654 -24.015 1.00 90.75 207 HIS A C 1
ATOM 1510 O O . HIS A 1 207 ? 23.435 0.916 -23.837 1.00 90.75 207 HIS A O 1
ATOM 1516 N N . LYS A 1 208 ? 21.275 1.212 -24.466 1.00 92.19 208 LYS A N 1
ATOM 1517 C CA . LYS A 1 208 ? 20.955 -0.179 -24.832 1.00 92.19 208 LYS A CA 1
ATOM 1518 C C . LYS A 1 208 ? 21.419 -1.183 -23.764 1.00 92.19 208 LYS A C 1
ATOM 1520 O O . LYS A 1 208 ? 22.274 -2.027 -24.060 1.00 92.19 208 LYS A O 1
ATOM 1525 N N . PRO A 1 209 ? 20.919 -1.079 -22.519 1.00 94.69 209 PRO A N 1
ATOM 1526 C CA . PRO A 1 209 ? 21.301 -2.008 -21.469 1.00 94.69 209 PRO A CA 1
ATOM 1527 C C . PRO A 1 209 ? 20.789 -3.421 -21.773 1.00 94.69 209 PRO A C 1
ATOM 1529 O O . PRO A 1 209 ? 19.777 -3.611 -22.452 1.00 94.69 209 PRO A O 1
ATOM 1532 N N . ASP A 1 210 ? 21.479 -4.410 -21.214 1.00 94.69 210 ASP A N 1
ATOM 1533 C CA . ASP A 1 210 ? 21.054 -5.810 -21.208 1.00 94.69 210 ASP A CA 1
ATOM 1534 C C . ASP A 1 210 ? 19.870 -6.023 -20.255 1.00 94.69 210 ASP A C 1
ATOM 1536 O O . ASP A 1 210 ? 19.059 -6.923 -20.456 1.00 94.69 210 ASP A O 1
ATOM 1540 N N . ALA A 1 211 ? 19.747 -5.166 -19.237 1.00 95.88 211 ALA A N 1
ATOM 1541 C CA . ALA A 1 211 ? 18.590 -5.109 -18.357 1.00 95.88 211 ALA A CA 1
ATOM 1542 C C . ALA A 1 211 ? 18.382 -3.708 -17.777 1.00 95.88 211 ALA A C 1
ATOM 1544 O O . ALA A 1 211 ? 19.326 -3.046 -17.336 1.00 95.88 211 ALA A O 1
ATOM 1545 N N . PHE A 1 212 ? 17.124 -3.288 -17.717 1.00 97.06 212 PHE A N 1
ATOM 1546 C CA . PHE A 1 212 ? 16.676 -2.092 -17.026 1.00 97.06 212 PHE A CA 1
ATOM 1547 C C . PHE A 1 212 ? 15.783 -2.476 -15.845 1.00 97.06 212 PHE A C 1
ATOM 1549 O O . PHE A 1 212 ? 14.768 -3.149 -16.010 1.00 97.06 212 PHE A O 1
ATOM 1556 N N . PHE A 1 213 ? 16.155 -2.034 -14.647 1.00 97.38 213 PHE A N 1
ATOM 1557 C CA . PHE A 1 213 ? 15.391 -2.250 -13.425 1.00 97.38 213 PHE A CA 1
ATOM 1558 C C . PHE A 1 213 ? 14.697 -0.958 -12.997 1.00 97.38 213 PHE A C 1
ATOM 1560 O O . PHE A 1 213 ? 15.357 0.047 -12.724 1.00 97.38 213 PHE A O 1
ATOM 1567 N N . MET A 1 214 ? 13.371 -1.010 -12.889 1.00 96.31 214 MET A N 1
ATOM 1568 C CA . MET A 1 214 ? 12.573 0.043 -12.262 1.00 96.31 214 MET A CA 1
ATOM 1569 C C . MET A 1 214 ? 12.283 -0.377 -10.826 1.00 96.31 214 MET A C 1
ATOM 1571 O O . MET A 1 214 ? 11.577 -1.355 -10.600 1.00 96.31 214 MET A O 1
ATOM 1575 N N . LEU A 1 215 ? 12.861 0.325 -9.856 1.00 94.88 215 LEU A N 1
ATOM 1576 C CA . LEU A 1 215 ? 12.926 -0.092 -8.452 1.00 94.88 215 LEU A CA 1
ATOM 1577 C C . LEU A 1 215 ? 11.672 0.253 -7.632 1.00 94.88 215 LEU A C 1
ATOM 1579 O O . LEU A 1 215 ? 11.729 0.239 -6.405 1.00 94.88 215 LEU A O 1
ATOM 1583 N N . GLY A 1 216 ? 10.552 0.521 -8.301 1.00 93.25 216 GLY A N 1
ATOM 1584 C CA . GLY A 1 216 ? 9.282 0.865 -7.672 1.00 93.25 216 GLY A CA 1
ATOM 1585 C C . GLY A 1 216 ? 8.979 2.355 -7.652 1.00 93.25 216 GLY A C 1
ATOM 1586 O O . GLY A 1 216 ? 9.742 3.179 -8.165 1.00 93.25 216 GLY A O 1
ATOM 1587 N N . ASP A 1 217 ? 7.810 2.647 -7.089 1.00 93.44 217 ASP A N 1
ATOM 1588 C CA . ASP A 1 217 ? 7.160 3.955 -7.087 1.00 93.44 217 ASP A CA 1
ATOM 1589 C C . ASP A 1 217 ? 6.999 4.484 -8.518 1.00 93.44 217 ASP A C 1
ATOM 1591 O O . ASP A 1 217 ? 7.301 5.629 -8.866 1.00 93.44 217 ASP A O 1
ATOM 1595 N N . THR A 1 218 ? 6.529 3.571 -9.374 1.00 94.81 218 THR A N 1
ATOM 1596 C CA . THR A 1 218 ? 6.280 3.827 -10.787 1.00 94.81 218 THR A CA 1
ATOM 1597 C C . THR A 1 218 ? 5.157 4.840 -10.933 1.00 94.81 218 THR A C 1
ATOM 1599 O O . THR A 1 218 ? 5.316 5.847 -11.614 1.00 94.81 218 THR A O 1
ATOM 1602 N N . VAL A 1 219 ? 4.024 4.606 -10.282 1.00 94.56 219 VAL A N 1
ATOM 1603 C CA . VAL A 1 219 ? 2.880 5.525 -10.282 1.00 94.56 219 VAL A CA 1
ATOM 1604 C C . VAL A 1 219 ? 2.695 6.135 -8.901 1.00 94.56 219 VAL A C 1
ATOM 1606 O O . VAL A 1 219 ? 3.008 5.503 -7.902 1.00 94.56 219 VAL A O 1
ATOM 1609 N N . GLU A 1 220 ? 2.119 7.335 -8.830 1.00 92.44 220 GLU A N 1
ATOM 1610 C CA . GLU A 1 220 ? 1.807 7.981 -7.544 1.00 92.44 220 GLU A CA 1
ATOM 1611 C C . GLU A 1 220 ? 0.754 7.193 -6.743 1.00 92.44 220 GLU A C 1
ATOM 1613 O O . GLU A 1 220 ? 0.726 7.223 -5.512 1.00 92.44 220 GLU A O 1
ATOM 1618 N N . THR A 1 221 ? -0.175 6.523 -7.430 1.00 89.50 221 THR A N 1
ATOM 1619 C CA . THR A 1 221 ? -1.240 5.740 -6.796 1.00 89.50 221 THR A CA 1
ATOM 1620 C C . THR A 1 221 ? -1.587 4.513 -7.639 1.00 89.50 221 THR A C 1
ATOM 1622 O O . THR A 1 221 ? -2.242 4.628 -8.680 1.00 89.50 221 THR A O 1
ATOM 1625 N N . GLY A 1 222 ? -1.201 3.332 -7.159 1.00 88.62 222 GLY A N 1
ATOM 1626 C CA . GLY A 1 222 ? -1.424 2.033 -7.797 1.00 88.62 222 GLY A CA 1
ATOM 1627 C C . GLY A 1 222 ? -2.885 1.687 -8.100 1.00 88.62 222 GLY A C 1
ATOM 1628 O O . GLY A 1 222 ? -3.171 0.952 -9.043 1.00 88.62 222 GLY A O 1
ATOM 1629 N N . SER A 1 223 ? -3.830 2.257 -7.357 1.00 89.38 223 SER A N 1
ATOM 1630 C CA . SER A 1 223 ? -5.274 2.059 -7.498 1.00 89.38 223 SER A CA 1
ATOM 1631 C C . SER A 1 223 ? -5.916 2.878 -8.615 1.00 89.38 223 SER A C 1
ATOM 1633 O O . SER A 1 223 ? -7.126 2.789 -8.833 1.00 89.38 223 SER A O 1
ATOM 1635 N N . LYS A 1 224 ? -5.133 3.667 -9.359 1.00 91.00 224 LYS A N 1
ATOM 1636 C CA . LYS A 1 224 ? -5.626 4.469 -10.482 1.00 91.00 224 LYS A CA 1
ATOM 1637 C C . LYS A 1 224 ? -5.089 3.942 -11.807 1.00 91.00 224 LYS A C 1
ATOM 1639 O O . LYS A 1 224 ? -4.004 4.319 -12.241 1.00 91.00 224 LYS A O 1
ATOM 1644 N N . ALA A 1 225 ? -5.914 3.168 -12.517 1.00 92.19 225 ALA A N 1
ATOM 1645 C CA . ALA A 1 225 ? -5.590 2.634 -13.846 1.00 92.19 225 ALA A CA 1
ATOM 1646 C C . ALA A 1 225 ? -5.102 3.704 -14.845 1.00 92.19 225 ALA A C 1
ATOM 1648 O O . ALA A 1 225 ? -4.206 3.441 -15.636 1.00 92.19 225 ALA A O 1
ATOM 1649 N N . MET A 1 226 ? -5.629 4.933 -14.772 1.00 93.06 226 MET A N 1
ATOM 1650 C CA . MET A 1 226 ? -5.164 6.055 -15.601 1.00 93.06 226 MET A CA 1
ATOM 1651 C C . MET A 1 226 ? -3.654 6.311 -15.455 1.00 93.06 226 MET A C 1
ATOM 1653 O O . MET A 1 226 ? -2.976 6.528 -16.453 1.00 93.06 226 MET A O 1
ATOM 1657 N N . MET A 1 227 ? -3.123 6.275 -14.229 1.00 94.19 227 MET A N 1
ATOM 1658 C CA . MET A 1 227 ? -1.704 6.542 -13.973 1.00 94.19 227 MET A CA 1
ATOM 1659 C C . MET A 1 227 ? -0.826 5.429 -14.543 1.00 94.19 227 MET A C 1
ATOM 1661 O O . MET A 1 227 ? 0.207 5.707 -15.149 1.00 94.19 227 MET A O 1
ATOM 1665 N N . TRP A 1 228 ? -1.282 4.181 -14.421 1.00 94.88 228 TRP A N 1
ATOM 1666 C CA . TRP A 1 228 ? -0.639 3.039 -15.063 1.00 94.88 228 TRP A CA 1
ATOM 1667 C C . TRP A 1 228 ? -0.649 3.158 -16.580 1.00 94.88 228 TRP A C 1
ATOM 1669 O O . TRP A 1 228 ? 0.386 2.949 -17.196 1.00 94.88 228 TRP A O 1
ATOM 1679 N N . ASN A 1 229 ? -1.770 3.550 -17.187 1.00 95.38 229 ASN A N 1
ATOM 1680 C CA . ASN A 1 229 ? -1.846 3.718 -18.638 1.00 95.38 229 ASN A CA 1
ATOM 1681 C C . ASN A 1 229 ? -0.887 4.811 -19.135 1.00 95.38 229 ASN A C 1
ATOM 1683 O O . ASN A 1 229 ? -0.252 4.625 -20.168 1.00 95.38 229 ASN A O 1
ATOM 1687 N N . PHE A 1 230 ? -0.699 5.902 -18.383 1.00 94.31 230 PHE A N 1
ATOM 1688 C CA . PHE A 1 230 ? 0.332 6.894 -18.712 1.00 94.31 230 PHE A CA 1
ATOM 1689 C C . PHE A 1 230 ? 1.745 6.311 -18.647 1.00 94.31 230 PHE A C 1
ATOM 1691 O O . PHE A 1 230 ? 2.520 6.497 -19.581 1.00 94.31 230 PHE A O 1
ATOM 1698 N N . ALA A 1 231 ? 2.070 5.575 -17.582 1.00 95.81 231 ALA A N 1
ATOM 1699 C CA . ALA A 1 231 ? 3.379 4.940 -17.451 1.00 95.81 231 ALA A CA 1
ATOM 1700 C C . ALA A 1 231 ? 3.632 3.927 -18.579 1.00 95.81 231 ALA A C 1
ATOM 1702 O O . ALA A 1 231 ? 4.666 3.967 -19.241 1.00 95.81 231 ALA A O 1
ATOM 1703 N N . LEU A 1 232 ? 2.667 3.044 -18.833 1.00 96.50 232 LEU A N 1
ATOM 1704 C CA . LEU A 1 232 ? 2.740 2.013 -19.863 1.00 96.50 232 LEU A CA 1
ATOM 1705 C C . LEU A 1 232 ? 2.877 2.608 -21.270 1.00 96.50 232 LEU A C 1
ATOM 1707 O O . LEU A 1 232 ? 3.716 2.138 -22.035 1.00 96.50 232 LEU A O 1
ATOM 1711 N N . SER A 1 233 ? 2.119 3.665 -21.580 1.00 95.69 233 SER A N 1
ATOM 1712 C CA . SER A 1 233 ? 2.209 4.381 -22.857 1.00 95.69 233 SER A CA 1
ATOM 1713 C C . SER A 1 233 ? 3.605 4.967 -23.083 1.00 95.69 233 SER A C 1
ATOM 1715 O O . SER A 1 233 ? 4.169 4.805 -24.164 1.00 95.69 233 SER A O 1
ATOM 1717 N N . ASP A 1 234 ? 4.190 5.624 -22.078 1.00 95.75 234 ASP A N 1
ATOM 1718 C CA . ASP A 1 234 ? 5.535 6.202 -22.196 1.00 95.75 234 ASP A CA 1
ATOM 1719 C C . ASP A 1 234 ? 6.609 5.114 -22.349 1.00 95.75 234 ASP A C 1
ATOM 1721 O O . ASP A 1 234 ? 7.511 5.232 -23.183 1.00 95.75 234 ASP A O 1
ATOM 1725 N N . LEU A 1 235 ? 6.510 4.031 -21.571 1.00 97.19 235 LEU A N 1
ATOM 1726 C CA . LEU A 1 235 ? 7.446 2.907 -21.638 1.00 97.19 235 LEU A CA 1
ATOM 1727 C C . LEU A 1 235 ? 7.395 2.215 -23.008 1.00 97.19 235 LEU A C 1
ATOM 1729 O O . LEU A 1 235 ? 8.443 1.952 -23.595 1.00 97.19 235 LEU A O 1
ATOM 1733 N N . GLU A 1 236 ? 6.198 1.957 -23.540 1.00 97.00 236 GLU A N 1
ATOM 1734 C CA . GLU A 1 236 ? 6.027 1.339 -24.859 1.00 97.00 236 GLU A CA 1
ATOM 1735 C C . GLU A 1 236 ? 6.477 2.272 -25.989 1.00 97.00 236 GLU A C 1
ATOM 1737 O O . GLU A 1 236 ? 7.064 1.816 -26.970 1.00 97.00 236 GLU A O 1
ATOM 1742 N N . ALA A 1 237 ? 6.265 3.582 -25.853 1.00 96.62 237 ALA A N 1
ATOM 1743 C CA . ALA A 1 237 ? 6.695 4.546 -26.859 1.00 96.62 237 ALA A CA 1
ATOM 1744 C C . ALA A 1 237 ? 8.224 4.707 -26.914 1.00 96.62 237 ALA A C 1
ATOM 1746 O O . ALA A 1 237 ? 8.783 4.863 -28.002 1.00 96.62 237 ALA A O 1
ATOM 1747 N N . ILE A 1 238 ? 8.907 4.687 -25.762 1.00 97.19 238 ILE A N 1
ATOM 1748 C CA . ILE A 1 238 ? 10.319 5.094 -25.669 1.00 97.19 238 ILE A CA 1
ATOM 1749 C C . ILE A 1 238 ? 11.266 3.894 -25.556 1.00 97.19 238 ILE A C 1
ATOM 1751 O O . ILE A 1 238 ? 12.323 3.886 -26.190 1.00 97.19 238 ILE A O 1
ATOM 1755 N N . ILE A 1 239 ? 10.907 2.865 -24.783 1.00 96.69 239 ILE A N 1
ATOM 1756 C CA . ILE A 1 239 ? 11.767 1.701 -24.513 1.00 96.69 239 ILE A CA 1
ATOM 1757 C C . ILE A 1 239 ? 11.104 0.334 -24.793 1.00 96.69 239 ILE A C 1
ATOM 1759 O O . ILE A 1 239 ? 11.333 -0.613 -24.039 1.00 96.69 239 ILE A O 1
ATOM 1763 N N . PRO A 1 240 ? 10.363 0.137 -25.903 1.00 96.38 240 PRO A N 1
ATOM 1764 C CA . PRO A 1 240 ? 9.586 -1.093 -26.127 1.00 96.38 240 PRO A CA 1
ATOM 1765 C C . PRO A 1 240 ? 10.430 -2.376 -26.200 1.00 96.38 240 PRO A C 1
ATOM 1767 O O . PRO A 1 240 ? 9.923 -3.476 -26.000 1.00 96.38 240 PRO A O 1
ATOM 1770 N N . LYS A 1 241 ? 11.722 -2.244 -26.524 1.00 95.06 241 LYS A N 1
ATOM 1771 C CA . LYS A 1 241 ? 12.671 -3.356 -26.718 1.00 95.06 241 LYS A CA 1
ATOM 1772 C C . LYS A 1 241 ? 13.788 -3.387 -25.674 1.00 95.06 241 LYS A C 1
ATOM 1774 O O . LYS A 1 241 ? 14.781 -4.087 -25.860 1.00 95.06 241 LYS A O 1
ATOM 1779 N N . VAL A 1 242 ? 13.700 -2.565 -24.630 1.00 95.75 242 VAL A N 1
ATOM 1780 C CA . VAL A 1 242 ? 14.653 -2.644 -23.519 1.00 95.75 242 VAL A CA 1
ATOM 1781 C C . VAL A 1 242 ? 14.141 -3.715 -22.556 1.00 95.75 242 VAL A C 1
ATOM 1783 O O . VAL A 1 242 ? 12.989 -3.606 -22.138 1.00 95.75 242 VAL A O 1
ATOM 1786 N N . PRO A 1 243 ? 14.949 -4.725 -22.179 1.00 96.44 243 PRO A N 1
ATOM 1787 C CA . PRO A 1 243 ? 14.517 -5.744 -21.236 1.00 96.44 243 PRO A CA 1
ATOM 1788 C C . PRO A 1 243 ? 14.265 -5.091 -19.882 1.00 96.44 243 PRO A C 1
ATOM 1790 O O . PRO A 1 243 ? 15.185 -4.581 -19.246 1.00 96.44 243 PRO A O 1
ATOM 1793 N N . LEU A 1 244 ? 13.009 -5.075 -19.462 1.00 96.94 244 LEU A N 1
ATOM 1794 C CA . LEU A 1 244 ? 12.531 -4.348 -18.302 1.00 96.94 244 LEU A CA 1
ATOM 1795 C C . LEU A 1 244 ? 12.182 -5.314 -17.169 1.00 96.94 244 LEU A C 1
ATOM 1797 O O . LEU A 1 244 ? 11.458 -6.296 -17.349 1.00 96.94 244 LEU A O 1
ATOM 1801 N N . ARG A 1 245 ? 12.645 -4.990 -15.963 1.00 95.81 245 ARG A N 1
ATOM 1802 C CA . ARG A 1 245 ? 12.212 -5.616 -14.717 1.00 95.81 245 ARG A CA 1
ATOM 1803 C C . ARG A 1 245 ? 11.638 -4.550 -13.781 1.00 95.81 245 ARG A C 1
ATOM 1805 O O . ARG A 1 245 ? 12.413 -3.871 -13.105 1.00 95.81 245 ARG A O 1
ATOM 1812 N N . PRO A 1 246 ? 10.306 -4.406 -13.707 1.00 94.19 246 PRO A N 1
ATOM 1813 C CA . PRO A 1 246 ? 9.695 -3.567 -12.694 1.00 94.19 246 PRO A CA 1
ATOM 1814 C C . PRO A 1 246 ? 9.665 -4.301 -11.348 1.00 94.19 246 PRO A C 1
ATOM 1816 O O . PRO A 1 246 ? 9.464 -5.518 -11.279 1.00 94.19 246 PRO A O 1
ATOM 1819 N N . LEU A 1 247 ? 9.870 -3.543 -10.282 1.00 92.44 247 LEU A N 1
ATOM 1820 C CA . LEU A 1 247 ? 9.598 -3.900 -8.896 1.00 92.44 247 LEU A CA 1
ATOM 1821 C C . LEU A 1 247 ? 8.471 -2.989 -8.401 1.00 92.44 247 LEU A C 1
ATOM 1823 O O . LEU A 1 247 ? 8.304 -1.894 -8.933 1.00 92.44 247 LEU A O 1
ATOM 1827 N N . MET A 1 248 ? 7.694 -3.431 -7.412 1.00 89.69 248 MET A N 1
ATOM 1828 C CA . MET A 1 248 ? 6.672 -2.574 -6.809 1.00 89.69 248 MET A CA 1
ATOM 1829 C C . MET A 1 248 ? 7.261 -1.784 -5.642 1.00 89.69 248 MET A C 1
ATOM 1831 O O . MET A 1 248 ? 7.920 -2.336 -4.758 1.00 89.69 248 MET A O 1
ATOM 1835 N N . GLY A 1 249 ? 6.989 -0.484 -5.640 1.00 89.25 249 GLY A N 1
ATOM 1836 C CA . GLY A 1 249 ? 7.176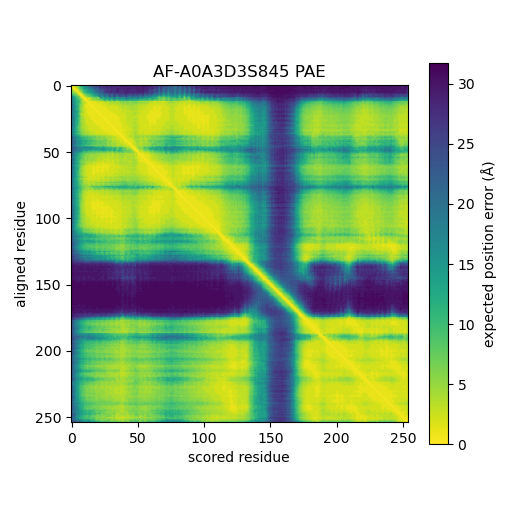 0.390 -4.490 1.00 89.25 249 GLY A CA 1
ATOM 1837 C C . GLY A 1 249 ? 5.910 0.496 -3.642 1.00 89.25 249 GLY A C 1
ATOM 1838 O O . GLY A 1 249 ? 4.893 -0.152 -3.907 1.00 89.25 249 GLY A O 1
ATOM 1839 N N . ASN A 1 250 ? 5.962 1.322 -2.597 1.00 88.19 250 ASN A N 1
ATOM 1840 C CA . ASN A 1 250 ? 4.800 1.550 -1.742 1.00 88.19 250 ASN A CA 1
ATOM 1841 C C . ASN A 1 250 ? 3.674 2.259 -2.485 1.00 88.19 250 ASN A C 1
ATOM 1843 O O . ASN A 1 250 ? 2.526 1.921 -2.231 1.00 88.19 250 ASN A O 1
ATOM 1847 N N . HIS A 1 251 ? 3.961 3.202 -3.382 1.00 90.75 251 HIS A N 1
ATOM 1848 C CA . HIS A 1 251 ? 2.911 3.908 -4.121 1.00 90.75 251 HIS A CA 1
ATOM 1849 C C . HIS A 1 251 ? 2.200 3.004 -5.132 1.00 90.75 251 HIS A C 1
ATOM 1851 O O . HIS A 1 251 ? 0.980 3.086 -5.291 1.00 90.75 251 HIS A O 1
ATOM 1857 N N . ASP A 1 252 ? 2.937 2.068 -5.733 1.00 90.62 252 ASP A N 1
ATOM 1858 C CA . ASP A 1 252 ? 2.400 1.094 -6.689 1.00 90.62 252 ASP A CA 1
ATOM 1859 C C . ASP A 1 252 ? 1.408 0.116 -6.041 1.00 90.62 252 ASP A C 1
ATOM 1861 O O . ASP A 1 252 ? 0.548 -0.446 -6.721 1.00 90.62 252 ASP A O 1
ATOM 1865 N N . ALA A 1 253 ? 1.526 -0.104 -4.728 1.00 84.44 253 ALA A N 1
ATOM 1866 C CA . ALA A 1 253 ? 0.678 -1.016 -3.966 1.00 84.44 253 ALA A CA 1
ATOM 1867 C C . ALA A 1 253 ? -0.582 -0.356 -3.364 1.00 84.44 253 ALA A C 1
ATOM 1869 O O . ALA A 1 253 ? -1.409 -1.069 -2.785 1.00 84.44 253 ALA A O 1
ATOM 1870 N N . LEU A 1 254 ? -0.716 0.976 -3.458 1.00 80.12 254 LEU A N 1
ATOM 1871 C CA . LEU A 1 254 ? -1.799 1.768 -2.847 1.00 80.12 254 LEU A CA 1
ATOM 1872 C C . LEU A 1 254 ? -3.025 1.938 -3.739 1.00 80.12 254 LEU A C 1
ATOM 1874 O O . LEU A 1 254 ? -2.876 2.413 -4.880 1.00 80.12 254 LEU A O 1
#

Secondary structure (DSSP, 8-state):
------SHHHHHHHHHHHHHHHHHHHHHHHHHHHHTTSTTHHHHHHT--SHHHHHHHHTTHHHHHHHHHHHHHTTSS-SHHHHHHHHHHHHHHHHHHHHHHHHHHHHHHGGGSS-PPPP---B--TTT----S-GGG------------------------------------PPPP-EEEE----BT-TTS-HHHHHHHHHHHHHH--SEEEE-S--BS-TT-HHHHHHHHHHHHHH-TTS-EEE---TTTT-

Radius of gyration: 30.39 Å; Cα contacts (8 Å, |Δi|>4): 314; chains: 1; bounding box: 101×43×72 Å

Nearest PDB structures (foldseek):
  8xqn-assembly1_R  TM=3.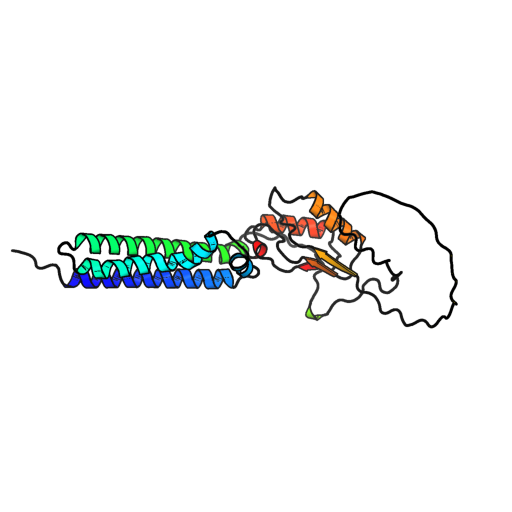562E-01  e=8.483E+00  Clostridium perfringens

Foldseek 3Di:
DDPPDPDPVLVVLLVVLQVLLVLLLVLLVVLLVVQCVFAQSVVCVVPDPDCVNVCSNCLSVVLNVLSVVLVVVVVDPDNVVSVVSSVVSNVSSVVSNCVSVVSSCCLVCLLVDDDADDFQAQEDDVVVDFDDPPQPPCPPDDPDPDPPDDDDDDDDDDDDDDDDDDDDDPPPPPRDFFEAEDEQQAFPDPPRDPVVVLVSLQVCQVSQGSEYEYEANQHQALSDSVSNNVSRVSCRVRPSPHHYDYDHHSRNSD

pLDDT: mean 81.77, std 20.38, range [28.39, 98.31]